Protein 6YLZ (pdb70)

Sequence (212 aa):
LQQIAHLRREYTKGGLRRRDLLPADPLTLFEERWLSQACEAKLADPTAMVVVATVDEEHGQPYQQRIVLLIHYDEKGMMVFYTNLGSRRKAHHQIENNPRVVSLLFPWHTTLERQVMMVIGKAERLLSTLEVMKFFHHSSLPRDSQIGAWVSKQSSSRISARGILEESKFLELKQKFQQQGEVPLPSFWWGGFRVSLEQQIEFWQGGEHRLADRFLYQQRENDAWKIDRLAP

Structure (mmCIF, N/CA/C/O backbone):
data_6YLZ
#
_entry.id   6YLZ
#
_cell.length_a   63.776
_cell.length_b   63.776
_cell.length_c   124.727
_cell.angle_alpha   90.000
_cell.angle_beta 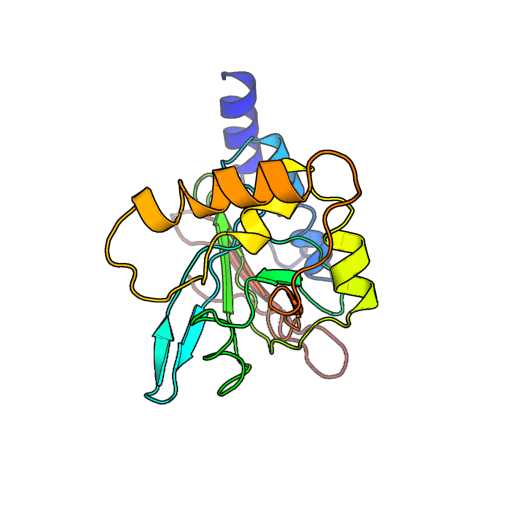  90.000
_cell.angle_gamma   120.000
#
_symmetry.space_group_name_H-M   'P 31 2 1'
#
loop_
_entity.id
_entity.type
_entity.pdbx_description
1 polymer "Pyridoxine/pyridoxamine 5'-phosphate oxidase"
2 non-polymer 'FLAVIN MONONUCLEOTIDE'
3 non-polymer 'SULFATE ION'
4 non-polymer 'PHOSPHATE ION'
5 water water
#
loop_
_atom_site.group_PDB
_atom_site.id
_atom_site.type_symbol
_atom_site.label_atom_id
_atom_site.label_alt_id
_atom_site.label_comp_id
_atom_site.label_asym_id
_atom_site.label_entity_id
_atom_site.label_seq_id
_atom_site.pdbx_PDB_ins_code
_atom_site.Cartn_x
_atom_site.Cartn_y
_atom_site.Cartn_z
_atom_site.occupancy
_atom_site.B_iso_or_equiv
_atom_site.auth_seq_id
_atom_site.auth_comp_id
_atom_site.auth_asym_id
_atom_site.auth_atom_id
_atom_site.pdbx_PDB_model_num
ATOM 1 N N . LEU A 1 7 ? -1.720 5.544 -1.841 1.000 83.567 7 LEU AAA N 1
ATOM 2 C CA . LEU A 1 7 ? -1.226 4.356 -1.057 1.000 92.828 7 LEU AAA CA 1
ATOM 3 C C . LEU A 1 7 ? -1.147 4.681 0.446 1.000 96.647 7 LEU AAA C 1
ATOM 4 O O . LEU A 1 7 ? -0.796 3.765 1.228 1.000 100.851 7 LEU AAA O 1
ATOM 9 N N . GLN A 1 8 ? -1.411 5.934 0.836 1.000 90.277 8 GLN AAA N 1
ATOM 10 C CA . GLN A 1 8 ? -1.602 6.367 2.249 1.000 90.181 8 GLN AAA CA 1
ATOM 11 C C . GLN A 1 8 ? -3.104 6.546 2.511 1.000 80.875 8 GLN AAA C 1
ATOM 12 O O . GLN A 1 8 ? -3.540 6.269 3.649 1.000 79.255 8 GLN AAA O 1
ATOM 18 N N . GLN A 1 9 ? -3.830 7.037 1.497 1.00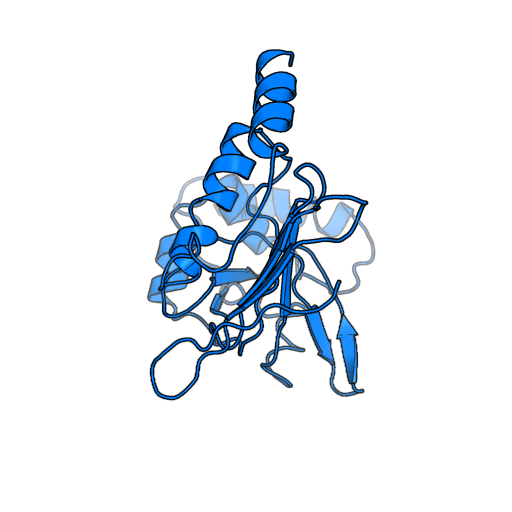0 77.241 9 GLN AAA N 1
ATOM 19 C CA . GLN A 1 9 ? -5.315 7.160 1.411 1.000 81.789 9 GLN AAA CA 1
ATOM 20 C C . GLN A 1 9 ? -5.980 5.774 1.571 1.000 82.179 9 GLN AAA C 1
ATOM 21 O O . GLN A 1 9 ? -6.996 5.676 2.330 1.000 61.642 9 GLN AAA O 1
ATOM 27 N N . ILE A 1 10 ? -5.454 4.757 0.864 1.000 74.500 10 ILE AAA N 1
ATOM 28 C CA . ILE A 1 10 ? -5.913 3.333 0.928 1.000 70.504 10 ILE AAA CA 1
ATOM 29 C C . ILE A 1 10 ? -5.604 2.795 2.331 1.000 64.866 10 ILE AAA C 1
ATOM 30 O O . ILE A 1 10 ? -6.538 2.259 2.960 1.000 62.251 10 ILE AAA O 1
ATOM 35 N N . ALA A 1 11 ? -4.349 2.902 2.788 1.000 58.680 11 ALA AAA N 1
ATOM 36 C CA . ALA A 1 11 ? -3.925 2.465 4.141 1.000 57.628 11 ALA AAA CA 1
ATOM 37 C C . ALA A 1 11 ? -4.893 3.045 5.187 1.000 60.219 11 ALA AAA C 1
ATOM 38 O O . ALA A 1 11 ? -5.413 2.259 6.021 1.000 58.842 11 ALA AAA O 1
ATOM 40 N N . HIS A 1 12 ? -5.177 4.353 5.129 1.000 67.801 12 HIS AAA N 1
ATOM 41 C CA . HIS A 1 12 ? -6.095 5.048 6.081 1.000 76.126 12 HIS AAA CA 1
ATOM 42 C C . HIS A 1 12 ? -7.498 4.417 6.046 1.000 70.359 12 HIS AAA C 1
ATOM 43 O O . HIS A 1 12 ? -8.021 4.089 7.144 1.000 69.653 12 HIS AAA O 1
ATOM 50 N N . LEU A 1 13 ? -8.100 4.304 4.850 1.000 63.413 13 LEU AAA N 1
ATOM 51 C CA . LEU A 1 13 ? -9.450 3.700 4.645 1.000 64.241 13 LEU AAA CA 1
ATOM 52 C C . LEU A 1 13 ? -9.494 2.307 5.287 1.000 57.279 13 LEU AAA C 1
ATOM 53 O O . LEU A 1 13 ? -10.477 2.007 5.964 1.000 52.262 13 LEU AAA O 1
ATOM 58 N N . ARG A 1 14 ? -8.448 1.500 5.112 1.000 55.820 14 ARG AAA N 1
ATOM 59 C CA . ARG A 1 14 ? -8.396 0.118 5.663 1.000 53.049 14 ARG AAA CA 1
ATOM 60 C C . ARG A 1 14 ? -8.395 0.216 7.191 1.000 54.629 14 ARG AAA C 1
ATOM 61 O 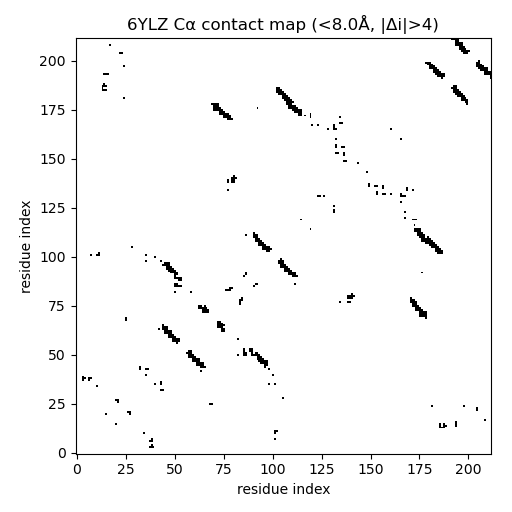O . ARG A 1 14 ? -9.140 -0.555 7.817 1.000 45.416 14 ARG AAA O 1
ATOM 69 N N . ARG A 1 15 ? -7.673 1.181 7.775 1.000 56.350 15 ARG AAA N 1
ATOM 70 C CA . ARG A 1 15 ? -7.633 1.330 9.266 1.000 56.036 15 ARG AAA CA 1
ATOM 71 C C . ARG A 1 15 ? -9.034 1.706 9.784 1.000 55.072 15 ARG AAA C 1
ATOM 72 O O . ARG A 1 15 ? -9.499 1.066 10.765 1.000 54.866 15 ARG AAA O 1
ATOM 80 N N . GLU A 1 16 ? -9.705 2.661 9.136 1.000 60.468 16 GLU AAA N 1
ATOM 81 C CA . GLU A 1 16 ? -11.093 3.090 9.477 1.000 68.522 16 GLU AAA CA 1
ATOM 82 C C . GLU A 1 16 ? -12.088 1.918 9.389 1.000 71.064 16 GLU AAA C 1
ATOM 83 O O . GLU A 1 16 ? -12.917 1.765 10.342 1.000 62.062 16 GLU AAA O 1
ATOM 89 N N . TYR A 1 17 ? -12.060 1.134 8.299 1.000 56.167 17 TYR AAA N 1
ATOM 90 C CA . TYR A 1 17 ? -13.063 0.048 8.086 1.000 59.916 17 TYR AAA CA 1
ATOM 91 C C . TYR A 1 17 ? -12.717 -1.153 8.970 1.000 56.529 17 TYR AAA C 1
ATOM 92 O O . TYR A 1 17 ? -13.523 -2.093 8.993 1.000 63.472 17 TYR AAA O 1
ATOM 101 N N . THR A 1 18 ? -11.555 -1.151 9.638 1.000 54.253 18 THR AAA N 1
ATOM 102 C CA . THR A 1 18 ? -11.138 -2.258 10.544 1.000 55.022 18 THR AAA CA 1
ATOM 103 C C . THR A 1 18 ? -11.403 -1.886 12.012 1.000 66.956 18 THR AAA C 1
ATOM 104 O O . THR A 1 18 ? -11.078 -2.733 12.866 1.000 57.782 18 THR AAA O 1
ATOM 108 N N . LYS A 1 19 ? -11.973 -0.697 12.287 1.000 72.388 19 LYS AAA N 1
ATOM 109 C CA . LYS A 1 19 ? -12.372 -0.222 13.651 1.000 81.203 19 LYS AAA CA 1
ATOM 110 C C . LYS A 1 19 ? -13.694 -0.890 14.061 1.000 76.237 19 LYS AAA C 1
ATOM 111 O O . LYS A 1 19 ? -14.635 -0.163 14.449 1.000 79.191 19 LYS AAA O 1
ATOM 117 N N . GLY A 1 20 ? -13.778 -2.221 13.987 1.000 71.573 20 GLY AAA N 1
ATOM 118 C CA . GLY A 1 20 ? -15.068 -2.935 14.088 1.000 68.088 20 GLY AAA CA 1
ATOM 119 C C . GLY A 1 20 ? -15.400 -3.453 15.483 1.000 68.421 20 GLY AAA C 1
ATOM 120 O O . GLY A 1 20 ? -14.552 -4.172 16.067 1.000 73.320 20 GLY AAA O 1
ATOM 121 N N . GLY A 1 21 ? -16.590 -3.088 15.991 1.000 59.286 21 GLY AAA N 1
ATOM 122 C CA . GLY A 1 21 ? -17.489 -3.943 16.792 1.000 44.670 21 GLY AAA CA 1
ATOM 123 C C . GLY A 1 21 ? -18.675 -4.374 15.946 1.000 38.537 21 GLY AAA C 1
ATOM 124 O O . GLY A 1 21 ? -18.893 -3.811 14.910 1.000 35.879 21 GLY AAA O 1
ATOM 125 N N . LEU A 1 22 ? -19.386 -5.437 16.275 1.000 29.959 22 LEU AAA N 1
ATOM 126 C CA . LEU A 1 22 ? -20.572 -5.845 15.505 1.000 26.059 22 LEU AAA CA 1
ATOM 127 C C . LEU A 1 22 ? -21.607 -6.409 16.489 1.000 25.648 22 LEU AAA C 1
ATOM 128 O O . LEU A 1 22 ? -21.465 -7.575 16.925 1.000 24.982 22 LEU AAA O 1
ATOM 133 N N . ARG A 1 23 ? -22.613 -5.608 16.849 1.000 25.895 23 ARG AAA N 1
ATOM 134 C CA . ARG A 1 23 ? -23.650 -5.989 17.835 1.000 25.414 23 ARG AAA CA 1
ATOM 135 C C . ARG A 1 23 ? -24.919 -6.387 17.117 1.000 24.566 23 ARG AAA C 1
ATOM 136 O O . ARG A 1 23 ? -25.265 -5.770 16.092 1.000 25.092 23 ARG AAA O 1
ATOM 144 N N . ARG A 1 24 ? -25.666 -7.355 17.663 1.000 20.493 24 ARG AAA N 1
ATOM 145 C CA . ARG A 1 24 ? -26.928 -7.818 17.091 1.000 21.731 24 ARG AAA CA 1
ATOM 146 C C . ARG A 1 24 ? -27.852 -6.633 16.786 1.000 24.210 24 ARG AAA C 1
ATOM 147 O O . ARG A 1 24 ? -28.517 -6.628 15.729 1.000 23.624 24 ARG AAA O 1
ATOM 155 N N . ARG A 1 25 ? -27.918 -5.685 17.711 1.000 25.162 25 ARG AAA N 1
ATOM 156 C CA . ARG A 1 25 ? -28.939 -4.624 17.597 1.000 25.061 25 ARG AAA CA 1
ATOM 157 C C . ARG A 1 25 ? -28.668 -3.729 16.375 1.000 26.412 25 ARG AAA C 1
ATOM 158 O O . ARG A 1 25 ? -29.645 -3.027 15.966 1.000 26.586 25 ARG AAA O 1
ATOM 166 N N . ASP A 1 26 ? -27.454 -3.752 15.836 1.000 24.871 26 ASP AAA N 1
ATOM 167 C CA . ASP A 1 26 ? -27.047 -2.923 14.653 1.000 26.795 26 ASP AAA CA 1
ATOM 168 C C . ASP A 1 26 ? -27.147 -3.744 13.361 1.000 28.975 26 ASP AAA C 1
ATOM 169 O O . ASP A 1 26 ? -26.897 -3.184 12.278 1.000 30.122 26 ASP AAA O 1
ATOM 174 N N . LEU A 1 27 ? -27.534 -5.010 13.418 1.000 25.830 27 LEU AAA N 1
ATOM 175 C CA A LEU A 1 27 ? -27.643 -5.856 12.203 0.500 29.963 27 LEU AAA CA 1
ATOM 176 C CA B LEU A 1 27 ? -27.628 -5.823 12.183 0.500 25.004 27 LEU AAA CA 1
ATOM 177 C C . LEU A 1 27 ? -28.879 -5.456 11.395 1.000 29.895 27 LEU AAA C 1
ATOM 178 O O . LEU A 1 27 ? -29.987 -5.304 11.930 1.000 26.445 27 LEU AAA O 1
ATOM 187 N N . PRO A 1 28 ? -28.776 -5.423 10.047 1.000 27.669 28 PRO AAA N 1
ATOM 188 C CA . PRO A 1 28 ? -29.954 -5.243 9.209 1.000 29.000 28 PRO AAA CA 1
ATOM 189 C C . PRO A 1 28 ? -30.801 -6.509 9.157 1.000 28.225 28 PRO AAA C 1
ATOM 190 O O . PRO A 1 28 ? -30.267 -7.618 9.342 1.000 30.183 28 PRO AAA O 1
ATOM 194 N N . ALA A 1 29 ? -32.102 -6.356 8.908 1.000 28.776 29 ALA AAA N 1
ATOM 195 C CA . ALA A 1 29 ? -33.040 -7.481 8.703 1.000 33.937 29 ALA AAA CA 1
ATOM 196 C C . ALA A 1 29 ? -32.614 -8.353 7.499 1.000 30.941 29 ALA AAA C 1
ATOM 197 O O . ALA A 1 29 ? -32.788 -9.581 7.582 1.000 36.701 29 ALA AAA O 1
ATOM 199 N N . ASP A 1 30 ? -32.180 -7.732 6.416 1.000 32.866 30 ASP AAA N 1
ATOM 200 C CA . ASP A 1 30 ? -31.776 -8.455 5.178 1.000 31.327 30 ASP AAA CA 1
ATOM 201 C C . ASP A 1 30 ? -30.263 -8.584 5.235 1.000 25.481 30 ASP AAA C 1
ATOM 202 O O . ASP A 1 30 ? -29.552 -7.565 5.249 1.000 26.772 30 ASP AAA O 1
ATOM 207 N N . PRO A 1 31 ? -29.700 -9.814 5.284 1.000 22.642 31 PRO AAA N 1
ATOM 208 C CA . PRO A 1 31 ? -28.241 -9.969 5.290 1.000 22.373 31 PRO AAA CA 1
ATOM 209 C C . PRO A 1 31 ? -27.578 -9.295 4.084 1.000 23.219 31 PRO AAA C 1
ATOM 210 O O . PRO A 1 31 ? -26.437 -8.860 4.184 1.000 23.795 31 PRO AAA O 1
ATOM 214 N N . LEU A 1 32 ? -28.272 -9.193 2.951 1.000 25.257 32 LEU AAA N 1
ATOM 215 C CA . LEU A 1 32 ? -27.618 -8.580 1.785 1.000 23.954 32 LEU AAA CA 1
ATOM 216 C C . LEU A 1 32 ? -27.394 -7.090 2.004 1.000 24.848 32 LEU AAA C 1
ATOM 217 O O . LEU A 1 32 ? -26.480 -6.556 1.402 1.000 27.411 32 LEU AAA O 1
ATOM 222 N N . THR A 1 33 ? -28.095 -6.448 2.945 1.000 25.363 33 THR AAA N 1
ATOM 223 C CA . THR A 1 33 ? -27.754 -5.057 3.295 1.000 26.594 33 THR AAA CA 1
ATOM 224 C C . THR A 1 33 ? -26.358 -4.976 3.915 1.000 25.576 33 THR AAA C 1
ATOM 225 O O . THR A 1 33 ? -25.562 -4.067 3.599 1.000 26.639 33 THR AAA O 1
ATOM 229 N N . LEU A 1 34 ? -26.016 -5.912 4.814 1.000 25.332 34 LEU AAA N 1
ATOM 230 C CA . LEU A 1 34 ? -24.670 -5.921 5.430 1.000 24.323 34 LEU AAA CA 1
ATOM 231 C C . LEU A 1 34 ? -23.643 -6.336 4.385 1.000 23.295 34 LEU AAA C 1
ATOM 232 O O . LEU A 1 34 ? -22.566 -5.742 4.371 1.000 23.538 34 LEU AAA O 1
ATOM 237 N N . PHE A 1 35 ? -23.952 -7.336 3.562 1.000 26.021 35 PHE AAA N 1
ATOM 238 C CA . PHE A 1 35 ? -23.003 -7.765 2.497 1.000 24.591 35 PHE AAA CA 1
ATOM 239 C C . PHE A 1 35 ? -22.684 -6.588 1.560 1.000 24.840 35 PHE AAA C 1
ATOM 240 O O . PHE A 1 35 ? -21.500 -6.328 1.316 1.000 25.326 35 PHE AAA O 1
ATOM 248 N N . GLU A 1 36 ? -23.703 -5.845 1.164 1.000 26.499 36 GLU AAA N 1
ATOM 249 C CA A GLU A 1 36 ? -23.552 -4.663 0.271 0.500 26.974 36 GLU AAA CA 1
ATOM 250 C CA B GLU A 1 36 ? -23.518 -4.680 0.256 0.500 26.826 36 GLU AAA CA 1
ATOM 251 C C . GLU A 1 36 ? -22.592 -3.673 0.930 1.000 26.764 36 GLU AAA C 1
ATOM 252 O O . GLU A 1 36 ? -21.693 -3.170 0.257 1.000 28.360 36 GLU AAA O 1
ATOM 263 N N . ARG A 1 37 ? -22.787 -3.426 2.223 1.000 29.272 37 ARG AAA N 1
ATOM 264 C CA . ARG A 1 37 ? -21.946 -2.459 2.962 1.000 29.683 37 ARG AAA CA 1
ATOM 265 C C . ARG A 1 37 ? -20.505 -2.962 2.968 1.000 30.546 37 ARG AAA C 1
ATOM 266 O O . ARG A 1 37 ? -19.611 -2.182 2.685 1.000 28.039 37 ARG AAA O 1
ATOM 274 N N . TRP A 1 38 ? -20.255 -4.232 3.323 1.000 25.674 38 TRP AAA N 1
ATOM 275 C CA . TRP A 1 38 ? -18.864 -4.746 3.381 1.000 25.346 38 TRP AAA CA 1
ATOM 276 C C . TRP A 1 38 ? -18.231 -4.813 1.970 1.000 21.948 38 TRP AAA C 1
ATOM 277 O O . TRP A 1 38 ? -17.014 -4.571 1.873 1.000 28.103 38 TRP AAA O 1
ATOM 288 N N . LEU A 1 39 ? -19.009 -5.117 0.949 1.000 24.738 39 LEU AAA N 1
ATOM 289 C CA . LEU A 1 39 ? -18.488 -5.201 -0.446 1.000 25.328 39 LEU AAA CA 1
ATOM 290 C C . LEU A 1 39 ? -18.050 -3.782 -0.860 1.000 28.861 39 LEU AAA C 1
ATOM 291 O O . LEU A 1 39 ? -16.953 -3.590 -1.390 1.000 29.094 39 LEU AAA O 1
ATOM 296 N N . SER A 1 40 ? -18.847 -2.791 -0.486 1.000 28.940 40 SER AAA N 1
ATOM 297 C CA . SER A 1 40 ? -18.561 -1.382 -0.870 1.000 30.430 40 SER AAA CA 1
ATOM 298 C C . SER A 1 40 ? -17.259 -0.974 -0.184 1.000 31.264 40 SER AAA C 1
ATOM 299 O O . SER A 1 40 ? -16.361 -0.394 -0.824 1.000 32.585 40 SER AAA O 1
ATOM 302 N N . GLN A 1 41 ? -17.047 -1.441 1.046 1.000 31.198 41 GLN AAA N 1
ATOM 303 C CA . GLN A 1 41 ? -15.827 -1.117 1.805 1.000 28.982 41 GLN AAA CA 1
ATOM 304 C C . GLN A 1 41 ? -14.638 -1.840 1.209 1.000 32.200 41 GLN AAA C 1
ATOM 305 O O . GLN A 1 41 ? -13.551 -1.224 1.195 1.000 32.159 41 GLN AAA O 1
ATOM 311 N N . ALA A 1 42 ? -14.806 -3.097 0.786 1.000 28.007 42 ALA AAA N 1
ATOM 312 C CA . ALA A 1 42 ? -13.708 -3.836 0.146 1.000 27.507 42 ALA AAA CA 1
ATOM 313 C C . ALA A 1 42 ? -13.287 -3.081 -1.153 1.000 31.452 42 ALA AAA C 1
ATOM 314 O O . ALA A 1 42 ? -12.097 -2.984 -1.435 1.000 32.815 42 ALA AAA O 1
ATOM 316 N N . CYS A 1 43 ? -14.244 -2.510 -1.858 1.000 30.234 43 CYS AAA N 1
ATOM 317 C CA . CYS A 1 43 ? -14.001 -1.796 -3.151 1.000 35.312 43 CYS AAA CA 1
ATOM 318 C C . CYS A 1 43 ? -13.265 -0.489 -2.864 1.000 40.462 43 CYS AAA C 1
ATOM 319 O O . CYS A 1 43 ? -12.210 -0.247 -3.500 1.000 40.550 43 CYS AAA O 1
ATOM 322 N N . GLU A 1 44 ? -13.709 0.244 -1.851 1.000 41.210 44 GLU AAA N 1
ATOM 323 C CA . GLU A 1 44 ? -13.127 1.565 -1.491 1.000 42.125 44 GLU AAA CA 1
ATOM 324 C C . GLU A 1 44 ? -11.717 1.358 -0.952 1.000 42.976 44 GLU AAA C 1
ATOM 325 O O . GLU A 1 44 ? -10.867 2.205 -1.197 1.000 42.637 44 GLU AAA O 1
ATOM 331 N N . ALA A 1 45 ? -11.466 0.254 -0.248 1.000 35.857 45 ALA AAA N 1
ATOM 332 C CA . ALA A 1 45 ? -10.145 -0.041 0.333 1.000 35.860 45 ALA AAA CA 1
ATOM 333 C C . ALA A 1 45 ? -9.229 -0.640 -0.739 1.000 32.190 45 ALA AAA C 1
ATOM 334 O O . ALA A 1 45 ? -8.120 -0.928 -0.406 1.000 36.663 45 ALA AAA O 1
ATOM 336 N N . LYS A 1 46 ? -9.721 -0.853 -1.951 1.000 33.005 46 LYS AAA N 1
ATOM 337 C CA . LYS A 1 46 ? -8.947 -1.331 -3.123 1.000 39.063 46 LYS AAA CA 1
ATOM 338 C C . LYS A 1 46 ? -8.334 -2.685 -2.772 1.000 39.526 46 LYS AAA C 1
ATOM 339 O O . LYS A 1 46 ? -7.158 -2.871 -3.034 1.000 37.047 46 LYS AAA O 1
ATOM 345 N N . LEU A 1 47 ? -9.089 -3.589 -2.140 1.000 35.991 47 LEU AAA N 1
ATOM 346 C CA . LEU A 1 47 ? -8.581 -4.979 -2.014 1.000 34.605 47 LEU AAA CA 1
ATOM 347 C C . LEU A 1 47 ? -8.369 -5.525 -3.416 1.000 34.757 47 LEU AAA C 1
ATOM 348 O O . LEU A 1 47 ? -9.088 -5.113 -4.331 1.000 35.285 47 LEU AAA O 1
ATOM 353 N N . ALA A 1 48 ? -7.486 -6.488 -3.599 1.000 33.403 48 ALA AAA N 1
ATOM 354 C CA . ALA A 1 48 ? -7.394 -7.153 -4.905 1.000 35.114 48 ALA AAA CA 1
ATOM 355 C C . ALA A 1 48 ? -8.732 -7.880 -5.128 1.000 33.997 48 ALA AAA C 1
ATOM 356 O O . ALA A 1 48 ? -9.178 -8.591 -4.226 1.000 42.145 48 ALA AAA O 1
ATOM 358 N N . ASP A 1 49 ? -9.347 -7.719 -6.285 1.000 38.448 49 ASP AAA N 1
ATOM 359 C CA . ASP A 1 49 ? -10.551 -8.503 -6.668 1.000 35.314 49 ASP AAA CA 1
ATOM 360 C C . ASP A 1 49 ? -11.548 -8.544 -5.500 1.000 34.770 49 ASP AAA C 1
ATOM 361 O O . ASP A 1 49 ? -11.832 -9.585 -4.931 1.000 28.497 49 ASP AAA O 1
ATOM 366 N N . PRO A 1 50 ? -12.188 -7.427 -5.138 1.000 32.820 50 PRO AAA N 1
ATOM 367 C CA . PRO A 1 50 ? -13.178 -7.410 -4.058 1.000 32.948 50 PRO AAA CA 1
ATOM 368 C C . PRO A 1 50 ? -14.363 -8.365 -4.265 1.000 29.006 50 PRO AAA C 1
ATOM 369 O O . PRO A 1 50 ? -14.995 -8.817 -3.319 1.000 27.572 50 PRO AAA O 1
ATOM 373 N N . THR A 1 51 ? -14.648 -8.689 -5.520 1.000 25.745 51 THR AAA N 1
ATOM 374 C CA . THR A 1 51 ? -15.769 -9.583 -5.862 1.000 24.033 51 THR AAA CA 1
ATOM 375 C C . THR A 1 51 ? -15.288 -11.037 -5.927 1.000 23.299 51 THR AAA C 1
ATOM 376 O O . THR A 1 51 ? -16.117 -11.906 -6.209 1.000 23.097 51 THR AAA O 1
ATOM 380 N N . ALA A 1 52 ? -14.004 -11.298 -5.735 1.000 22.248 52 ALA AAA N 1
ATOM 381 C CA . ALA A 1 52 ? -13.510 -12.692 -5.744 1.000 23.091 52 ALA AAA CA 1
ATOM 382 C C . ALA A 1 52 ? -14.118 -13.476 -4.579 1.000 24.318 52 ALA AAA C 1
ATOM 383 O O . ALA A 1 52 ? -14.164 -12.990 -3.414 1.000 24.417 52 ALA AAA O 1
ATOM 385 N N . MET A 1 53 ? -14.558 -14.677 -4.875 1.000 22.511 53 MET AAA N 1
ATOM 386 C CA . MET A 1 53 ? -15.096 -15.589 -3.845 1.000 21.563 53 MET AAA CA 1
ATOM 387 C C . MET A 1 53 ? -14.582 -16.991 -4.120 1.000 21.184 53 MET AAA C 1
ATOM 388 O O . MET A 1 53 ? -14.412 -17.371 -5.287 1.000 20.856 53 MET AAA O 1
ATOM 393 N N . VAL A 1 54 ? -14.317 -17.735 -3.071 1.000 20.911 54 VAL AAA N 1
ATOM 394 C CA . VAL A 1 54 ? -13.893 -19.148 -3.185 1.000 18.120 54 VAL AAA CA 1
ATOM 395 C C . VAL A 1 54 ? -15.145 -20.008 -3.240 1.000 20.554 54 VAL AAA C 1
ATOM 396 O O . VAL A 1 54 ? -15.929 -19.970 -2.278 1.000 20.163 54 VAL AAA O 1
ATOM 400 N N . VAL A 1 55 ? -15.299 -20.749 -4.321 1.000 19.699 55 VAL AAA N 1
ATOM 401 C CA A VAL A 1 55 ? -16.488 -21.646 -4.436 0.500 20.420 55 VAL AAA CA 1
ATOM 402 C CA B VAL A 1 55 ? -16.451 -21.674 -4.523 0.500 19.878 55 VAL AAA CA 1
ATOM 403 C C . VAL A 1 55 ? -16.030 -23.080 -4.147 1.000 21.001 55 VAL AAA C 1
ATOM 404 O O . VAL A 1 55 ? -15.067 -23.576 -4.775 1.000 21.586 55 VAL AAA O 1
ATOM 411 N N . ALA A 1 56 ? -16.732 -23.702 -3.223 1.000 20.222 56 ALA AAA N 1
ATOM 412 C CA . ALA A 1 56 ? -16.513 -25.104 -2.877 1.000 18.688 56 ALA AAA CA 1
ATOM 413 C C . ALA A 1 56 ? -17.658 -25.926 -3.450 1.000 20.303 56 ALA AAA C 1
ATOM 414 O O . ALA A 1 56 ? -18.824 -25.587 -3.240 1.000 20.041 56 ALA AAA O 1
ATOM 416 N N . THR A 1 57 ? -17.267 -27.019 -4.073 1.000 20.309 57 THR AAA N 1
ATOM 417 C CA . THR A 1 57 ? -18.186 -28.043 -4.634 1.000 19.591 57 THR AAA CA 1
ATOM 418 C C . THR A 1 57 ? -17.701 -29.370 -4.099 1.000 20.602 57 THR AAA C 1
ATOM 419 O O . THR A 1 57 ? -16.566 -29.430 -3.601 1.000 22.589 57 THR AAA O 1
ATOM 423 N N . VAL A 1 58 ? -18.488 -30.411 -4.340 1.000 21.142 58 VAL AAA N 1
ATOM 424 C CA . VAL A 1 58 ? -18.167 -31.758 -3.834 1.000 21.664 58 VAL AAA CA 1
ATOM 425 C C . VAL A 1 58 ? -18.309 -32.743 -4.983 1.000 24.240 58 VAL AAA C 1
ATOM 426 O O . VAL A 1 58 ? -19.341 -32.727 -5.662 1.000 25.506 58 VAL AAA O 1
ATOM 430 N N . ASP A 1 59 ? -17.314 -33.605 -5.157 1.000 23.696 59 ASP AAA N 1
ATOM 431 C CA . ASP A 1 59 ? -17.421 -34.643 -6.210 1.000 25.053 59 ASP AAA CA 1
ATOM 432 C C . ASP A 1 59 ? -18.217 -35.857 -5.718 1.000 25.808 59 ASP AAA C 1
ATOM 433 O O . ASP A 1 59 ? -18.781 -35.875 -4.574 1.000 25.712 59 ASP AAA O 1
ATOM 438 N N . GLU A 1 60 ? -18.303 -36.865 -6.585 1.000 29.106 60 GLU AAA N 1
ATOM 439 C CA A GLU A 1 60 ? -19.186 -38.038 -6.316 0.500 30.044 60 GLU AAA CA 1
ATOM 440 C CA B GLU A 1 60 ? -19.150 -38.066 -6.357 0.500 30.820 60 GLU AAA CA 1
ATOM 441 C C . GLU A 1 60 ? -18.561 -38.901 -5.220 1.000 31.327 60 GLU AAA C 1
ATOM 442 O O . GLU A 1 60 ? -19.248 -39.751 -4.725 1.000 32.626 60 GLU AAA O 1
ATOM 453 N N . HIS A 1 61 ? -17.299 -38.693 -4.866 1.000 28.762 61 HIS AAA N 1
ATOM 454 C CA . HIS A 1 61 ? -16.663 -39.466 -3.774 1.000 30.799 61 HIS AAA CA 1
ATOM 455 C C . HIS A 1 61 ? -16.799 -38.743 -2.416 1.000 31.798 61 HIS AAA C 1
ATOM 456 O O . HIS A 1 61 ? -16.269 -39.265 -1.434 1.000 33.220 61 HIS AAA O 1
ATOM 463 N N . GLY A 1 62 ? -17.457 -37.581 -2.350 1.000 26.400 62 GLY AAA N 1
ATOM 464 C CA . GLY A 1 62 ? -17.533 -36.761 -1.124 1.000 25.095 62 GLY AAA CA 1
ATOM 465 C C . GLY A 1 62 ? -16.258 -35.929 -0.935 1.000 22.874 62 GLY AAA C 1
ATOM 466 O O . GLY A 1 62 ? -16.028 -35.444 0.174 1.000 23.627 62 GLY AAA O 1
ATOM 467 N N . GLN A 1 63 ? -15.473 -35.752 -1.986 1.000 21.721 63 GLN AAA N 1
ATOM 468 C CA . GLN A 1 63 ? -14.269 -34.891 -1.875 1.000 22.208 63 GLN AAA CA 1
ATOM 469 C C . GLN A 1 63 ? -14.635 -33.447 -2.227 1.000 21.592 63 GLN AAA C 1
ATOM 470 O O . GLN A 1 63 ? -15.035 -33.152 -3.366 1.000 22.533 63 GLN AAA O 1
ATOM 476 N N . PRO A 1 64 ? -14.390 -32.474 -1.329 1.000 20.860 64 PRO AAA N 1
ATOM 477 C CA . PRO A 1 64 ? -14.551 -31.068 -1.691 1.000 22.131 64 PRO AAA CA 1
ATOM 478 C C . PRO A 1 64 ? -13.394 -30.563 -2.542 1.000 20.953 64 PRO AAA C 1
ATOM 479 O O . PRO A 1 64 ? -12.280 -31.022 -2.418 1.000 21.216 64 PRO AAA O 1
ATOM 483 N N . TYR A 1 65 ? -13.723 -29.649 -3.464 1.000 20.144 65 TYR AAA N 1
ATOM 484 C CA . TYR A 1 65 ? -12.797 -28.934 -4.342 1.000 20.255 65 TYR AAA CA 1
ATOM 485 C C . TYR A 1 65 ? -13.134 -27.462 -4.212 1.000 21.411 65 TYR AAA C 1
ATOM 486 O O . TYR A 1 65 ? -14.295 -27.105 -4.032 1.000 21.294 65 TYR AAA O 1
ATOM 495 N N . GLN A 1 66 ? -12.125 -26.626 -4.411 1.000 19.123 66 GLN AAA N 1
ATOM 496 C CA A GLN A 1 66 ? -12.251 -25.166 -4.294 0.500 19.123 66 GLN AAA CA 1
ATOM 497 C CA B GLN A 1 66 ? -12.262 -25.168 -4.295 0.500 18.781 66 GLN AAA CA 1
ATOM 498 C C . GLN A 1 66 ? -11.521 -24.457 -5.434 1.000 21.256 66 GLN AAA C 1
ATOM 499 O O . GLN A 1 66 ? -10.507 -24.999 -5.941 1.000 20.419 66 GLN AAA O 1
ATOM 510 N N . ARG A 1 67 ? -12.019 -23.281 -5.769 1.000 19.186 67 ARG AAA N 1
ATOM 511 C CA . ARG A 1 67 ? -11.375 -22.364 -6.706 1.000 18.934 67 ARG AAA CA 1
ATOM 512 C C . ARG A 1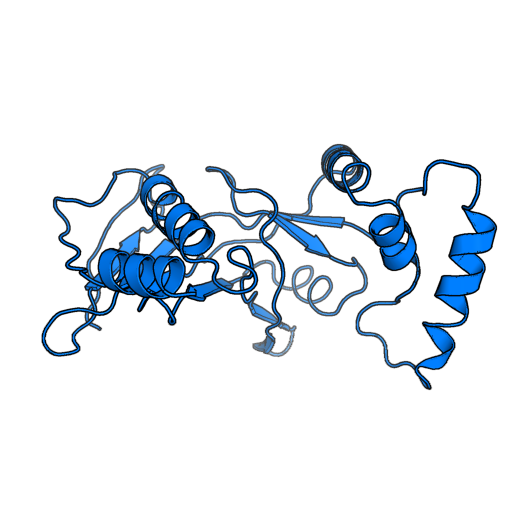 67 ? -11.996 -20.992 -6.536 1.000 19.386 67 ARG AAA C 1
ATOM 513 O O . ARG A 1 67 ? -13.174 -20.914 -6.154 1.000 20.757 67 ARG AAA O 1
ATOM 521 N N . ILE A 1 68 ? -11.263 -19.957 -6.937 1.000 18.991 68 ILE AAA N 1
ATOM 522 C CA . ILE A 1 68 ? -11.839 -18.600 -6.935 1.000 20.020 68 ILE AAA CA 1
ATOM 523 C C . ILE A 1 68 ? -12.625 -18.357 -8.205 1.000 21.224 68 ILE AAA C 1
ATOM 524 O O . ILE A 1 68 ? -12.160 -18.752 -9.316 1.000 21.142 68 ILE AAA O 1
ATOM 529 N N . VAL A 1 69 ? -13.784 -17.725 -8.032 1.000 20.321 69 VAL AAA N 1
ATOM 530 C CA . VAL A 1 69 ? -14.524 -17.124 -9.170 1.000 21.253 69 VAL AAA CA 1
ATOM 531 C C . VAL A 1 69 ? -14.887 -15.676 -8.818 1.000 22.070 69 VAL AAA C 1
ATOM 532 O O . VAL A 1 69 ? -14.783 -15.296 -7.637 1.000 21.363 69 VAL AAA O 1
ATOM 536 N N . LEU A 1 70 ? -15.356 -14.904 -9.813 1.000 21.311 70 LEU AAA N 1
ATOM 537 C CA . LEU A 1 70 ? -15.870 -13.544 -9.521 1.000 22.458 70 LEU AAA CA 1
ATOM 538 C C . LEU A 1 70 ? -17.377 -13.571 -9.350 1.000 23.912 70 LEU AAA C 1
ATOM 539 O O . LEU A 1 70 ? -18.095 -14.140 -10.199 1.000 22.606 70 LEU AAA O 1
ATOM 544 N N . LEU A 1 71 ? -17.840 -12.841 -8.320 1.000 22.432 71 LEU AAA N 1
ATOM 545 C CA . LEU A 1 71 ? -19.270 -12.560 -8.164 1.000 22.130 71 LEU AAA CA 1
ATOM 546 C C . LEU A 1 71 ? -19.654 -11.546 -9.229 1.000 23.945 71 LEU AAA C 1
ATOM 547 O O . LEU A 1 71 ? -19.092 -10.410 -9.204 1.000 23.945 71 LEU AAA O 1
ATOM 552 N N . ILE A 1 72 ? -20.682 -11.853 -10.003 1.000 25.293 72 ILE AAA N 1
ATOM 553 C CA . ILE A 1 72 ? -21.077 -10.932 -11.112 1.000 25.472 72 ILE AAA CA 1
ATOM 554 C C . ILE A 1 72 ? -22.349 -10.181 -10.736 1.000 28.872 72 ILE AAA C 1
ATOM 555 O O . ILE A 1 72 ? -22.473 -8.996 -11.102 1.000 32.665 72 ILE AAA O 1
ATOM 560 N N . HIS A 1 73 ? -23.232 -10.820 -10.020 1.000 26.236 73 HIS AAA N 1
ATOM 561 C CA . HIS A 1 73 ? -24.546 -10.243 -9.623 1.000 29.424 73 HIS AAA CA 1
ATOM 562 C C . HIS A 1 73 ? -25.000 -10.889 -8.322 1.000 27.796 73 HIS AAA C 1
ATOM 563 O O . HIS A 1 73 ? -24.749 -12.081 -8.133 1.000 26.670 73 HIS AAA O 1
ATOM 570 N N . TYR A 1 74 ? -25.704 -10.157 -7.472 1.000 27.992 74 TYR AAA N 1
ATOM 571 C CA . TYR A 1 74 ? -26.401 -10.772 -6.323 1.000 28.396 74 TYR AAA CA 1
ATOM 572 C C . TYR A 1 74 ? -27.724 -10.038 -6.097 1.000 27.960 74 TYR AAA C 1
ATOM 573 O O . TYR A 1 74 ? -27.790 -8.824 -6.362 1.000 29.569 74 TYR AAA O 1
ATOM 582 N N . ASP A 1 75 ? -28.686 -10.793 -5.626 1.000 28.774 75 ASP AAA N 1
ATOM 583 C CA . ASP A 1 75 ? -29.975 -10.292 -5.079 1.000 28.539 75 ASP AAA CA 1
ATOM 584 C C . ASP A 1 75 ? -30.575 -11.396 -4.232 1.000 27.496 75 ASP AAA C 1
ATOM 585 O O . ASP A 1 75 ? -29.901 -12.444 -3.969 1.000 26.785 75 ASP AAA O 1
ATOM 590 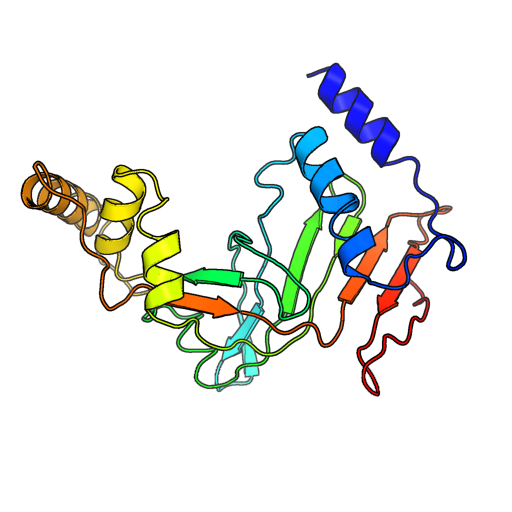N N . GLU A 1 76 ? -31.834 -11.225 -3.824 1.000 28.823 76 GLU AAA N 1
ATOM 591 C CA . GLU A 1 76 ? -32.479 -12.157 -2.885 1.000 28.554 76 GLU AAA CA 1
ATOM 592 C C . GLU A 1 76 ? -32.501 -13.570 -3.458 1.000 25.881 76 GLU AAA C 1
ATOM 593 O O . GLU A 1 76 ? -32.638 -14.504 -2.678 1.000 28.292 76 GLU AAA O 1
ATOM 599 N N . LYS A 1 77 ? -32.408 -13.717 -4.805 1.000 26.489 77 LYS AAA N 1
ATOM 600 C CA . LYS A 1 77 ? -32.522 -15.057 -5.383 1.000 27.018 77 LYS AAA CA 1
ATOM 601 C C . LYS A 1 77 ? -31.148 -15.727 -5.355 1.000 24.389 77 LYS AAA C 1
ATOM 602 O O . LYS A 1 77 ? -31.096 -16.937 -5.535 1.000 27.587 77 LYS AAA O 1
ATOM 608 N N . GLY A 1 78 ? -30.091 -14.967 -5.130 1.000 24.584 78 GLY AAA N 1
ATOM 609 C CA . GLY A 1 78 ? -28.780 -15.601 -4.967 1.000 27.632 78 GLY AAA CA 1
ATOM 610 C C . GLY A 1 78 ? -27.629 -14.878 -5.610 1.000 24.098 78 GLY AAA C 1
ATOM 611 O O . GLY A 1 78 ? -27.705 -13.756 -6.094 1.000 23.410 78 GLY AAA O 1
ATOM 612 N N . MET A 1 79 ? -26.507 -15.570 -5.564 1.000 23.823 79 MET AAA N 1
ATOM 613 C CA A MET A 1 79 ? -25.225 -14.999 -6.002 0.500 21.233 79 MET AAA CA 1
ATOM 614 C CA B MET A 1 79 ? -25.177 -15.061 -5.956 0.500 25.215 79 MET AAA CA 1
ATOM 615 C C . MET A 1 79 ? -24.779 -15.729 -7.281 1.000 21.551 79 MET AAA C 1
ATOM 616 O O . MET A 1 79 ? -24.850 -16.961 -7.342 1.000 24.422 79 MET AAA O 1
ATOM 625 N N . VAL A 1 80 ? -24.433 -14.933 -8.274 1.000 22.095 80 VAL AAA N 1
ATOM 626 C CA . VAL A 1 80 ? -24.208 -15.420 -9.674 1.000 23.276 80 VAL AAA CA 1
ATOM 627 C C . VAL A 1 80 ? -22.726 -15.376 -10.010 1.000 23.888 80 VAL AAA C 1
ATOM 628 O O . VAL A 1 80 ? -22.087 -14.353 -9.792 1.000 23.239 80 VAL AAA O 1
ATOM 632 N N . PHE A 1 81 ? -22.229 -16.443 -10.605 1.000 22.051 81 PHE AAA N 1
ATOM 633 C CA . PHE A 1 81 ? -20.918 -16.475 -11.289 1.000 22.066 81 PHE AAA CA 1
ATOM 634 C C . PHE A 1 81 ? -21.059 -17.202 -12.633 1.000 22.874 81 PHE AAA C 1
ATOM 635 O O . PHE A 1 81 ? -22.009 -17.985 -12.852 1.000 23.367 81 PHE AAA O 1
ATOM 643 N N . TYR A 1 82 ? -20.076 -16.996 -13.486 1.000 21.738 82 TYR AAA N 1
ATOM 644 C CA . TYR A 1 82 ? -20.013 -17.571 -14.841 1.000 22.312 82 TYR AAA CA 1
ATOM 645 C C . TYR A 1 82 ? -18.808 -18.492 -14.904 1.000 24.213 82 TYR AAA C 1
ATOM 646 O O . TYR A 1 82 ? -17.760 -18.198 -14.239 1.000 23.876 82 TYR AAA O 1
ATOM 655 N N . THR A 1 83 ? -18.945 -19.551 -15.676 1.000 24.004 83 THR AAA N 1
ATOM 656 C CA . THR A 1 83 ? -17.855 -20.532 -15.849 1.000 22.816 83 THR AAA CA 1
ATOM 657 C C . THR A 1 83 ? -18.050 -21.333 -17.148 1.000 24.620 83 THR AAA C 1
ATOM 658 O O . THR A 1 83 ? -19.055 -21.165 -17.875 1.000 23.507 83 THR AAA O 1
ATOM 662 N N . ASN A 1 84 ? -17.066 -22.158 -17.471 1.000 23.079 84 ASN AAA N 1
ATOM 663 C CA . ASN A 1 84 ? -17.100 -23.074 -18.619 1.000 22.49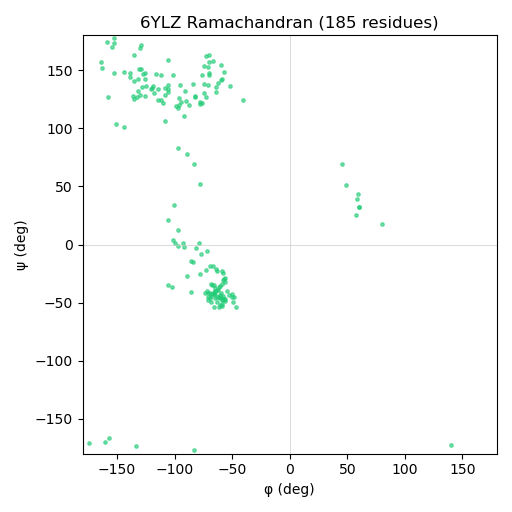6 84 ASN AAA CA 1
ATOM 664 C C . ASN A 1 84 ? -17.882 -24.310 -18.180 1.000 22.803 84 ASN AAA C 1
ATOM 665 O O . ASN A 1 84 ? -17.638 -24.836 -17.100 1.000 21.640 84 ASN AAA O 1
ATOM 670 N N . LEU A 1 85 ? -18.901 -24.723 -18.944 1.000 21.373 85 LEU AAA N 1
ATOM 671 C CA . LEU A 1 85 ? -19.777 -25.845 -18.583 1.000 21.274 85 LEU AAA CA 1
ATOM 672 C C . LEU A 1 85 ? -19.151 -27.244 -18.690 1.000 21.450 85 LEU AAA C 1
ATOM 673 O O . LEU A 1 85 ? -19.755 -28.186 -18.223 1.000 23.644 85 LEU AAA O 1
ATOM 678 N N . GLY A 1 86 ? -17.930 -27.336 -19.197 1.000 22.786 86 GLY AAA N 1
ATOM 679 C CA . GLY A 1 86 ? -17.200 -28.617 -19.194 1.000 24.753 86 GLY AAA CA 1
ATOM 680 C C . GLY A 1 86 ? -16.177 -28.651 -18.067 1.000 25.087 86 GLY AAA C 1
ATOM 681 O O . GLY A 1 86 ? -15.507 -29.653 -17.943 1.000 26.012 86 GLY AAA O 1
ATOM 682 N N . SER A 1 87 ? -16.134 -27.624 -17.226 1.000 22.682 87 SER AAA N 1
ATOM 683 C CA . SER A 1 87 ? -15.149 -27.539 -16.119 1.000 23.321 87 SER AAA CA 1
ATOM 684 C C . SER A 1 87 ? -15.470 -28.569 -15.030 1.000 26.086 87 SER AAA C 1
ATOM 685 O O . SER A 1 87 ? -16.596 -29.110 -14.941 1.000 21.576 87 SER AAA O 1
ATOM 688 N N . ARG A 1 88 ? -14.494 -28.815 -14.188 1.000 24.391 88 ARG AAA N 1
ATOM 689 C CA A ARG A 1 88 ? -14.684 -29.697 -13.009 0.500 24.045 88 ARG AAA CA 1
ATOM 690 C CA B ARG A 1 88 ? -14.668 -29.693 -13.010 0.500 25.719 88 ARG AAA CA 1
ATOM 691 C C . ARG A 1 88 ? -15.793 -29.124 -12.126 1.000 23.998 88 ARG AAA C 1
ATOM 692 O O . ARG A 1 88 ? -16.628 -29.907 -11.638 1.000 23.081 88 ARG AAA O 1
ATOM 707 N N . LYS A 1 89 ? -15.831 -27.815 -11.878 1.000 22.546 89 LYS AAA N 1
ATOM 708 C CA . LYS A 1 89 ? -16.862 -27.309 -10.950 1.000 23.846 89 LYS AAA CA 1
ATOM 709 C C . LYS A 1 89 ? -18.281 -27.591 -11.524 1.000 22.310 89 LYS AAA C 1
ATOM 710 O O . LYS A 1 89 ? -19.189 -27.859 -10.777 1.000 22.663 89 LYS AAA O 1
ATOM 716 N N . ALA A 1 90 ? -18.466 -27.431 -12.843 1.000 21.675 90 ALA AAA N 1
ATOM 717 C CA . ALA A 1 90 ? -19.793 -27.639 -13.479 1.000 22.271 90 ALA AAA CA 1
ATOM 718 C C . ALA A 1 90 ? -20.180 -29.116 -13.366 1.000 22.517 90 ALA AAA C 1
ATOM 719 O O . ALA A 1 90 ? -21.301 -29.447 -13.006 1.000 23.143 90 ALA AAA O 1
ATOM 721 N N . HIS A 1 91 ? -19.239 -30.016 -13.606 1.000 22.478 91 HIS AAA N 1
ATOM 722 C CA A HIS A 1 91 ? -19.500 -31.466 -13.445 0.500 23.662 91 HIS AAA CA 1
ATOM 723 C CA B HIS A 1 91 ? -19.482 -31.467 -13.455 0.500 23.374 91 HIS AAA CA 1
ATOM 724 C C . HIS A 1 91 ? -19.901 -31.771 -12.003 1.000 24.497 91 HIS AAA C 1
ATOM 725 O O . HIS A 1 91 ? -20.847 -32.544 -11.789 1.000 23.494 91 HIS AAA O 1
ATOM 738 N N . GLN A 1 92 ? -19.206 -31.180 -11.043 1.000 22.857 92 GLN AAA N 1
ATOM 739 C CA . GLN A 1 92 ? -19.474 -31.464 -9.619 1.000 23.021 92 GLN AAA CA 1
ATOM 740 C C . GLN A 1 92 ? -20.858 -30.929 -9.240 1.000 22.464 92 GLN AAA C 1
ATOM 741 O O . GLN A 1 92 ? -21.644 -31.688 -8.640 1.000 23.596 92 GLN AAA O 1
ATOM 747 N N . ILE A 1 93 ? -21.177 -29.729 -9.700 1.000 20.731 93 ILE AAA N 1
ATOM 748 C CA . ILE A 1 93 ? -22.509 -29.135 -9.439 1.000 20.711 93 ILE AAA CA 1
ATOM 749 C C . ILE A 1 93 ? -23.611 -30.025 -10.032 1.000 23.022 93 ILE AAA C 1
ATOM 750 O O . ILE A 1 93 ? -24.663 -30.160 -9.391 1.000 22.148 93 ILE AAA O 1
ATOM 755 N N . GLU A 1 94 ? -23.419 -30.530 -11.247 1.000 21.819 94 GLU AAA N 1
ATOM 756 C CA . GLU A 1 94 ? -24.445 -31.404 -11.870 1.000 24.062 94 GLU AAA CA 1
ATOM 757 C C . GLU A 1 94 ? -24.730 -32.638 -11.022 1.000 27.963 94 GLU AAA C 1
ATOM 758 O O . GLU A 1 94 ? -25.901 -33.117 -11.027 1.000 31.517 94 GLU AAA O 1
ATOM 764 N N . ASN A 1 95 ? -23.747 -33.177 -10.325 1.000 26.912 95 ASN AAA N 1
ATOM 765 C CA . ASN A 1 95 ? -23.960 -34.380 -9.491 1.000 27.657 95 ASN AAA CA 1
ATOM 766 C C . ASN A 1 95 ? -24.402 -33.952 -8.072 1.000 28.849 95 ASN AAA C 1
ATOM 767 O O . ASN A 1 95 ? -25.111 -34.704 -7.421 1.000 27.799 95 ASN AAA O 1
ATOM 772 N N . ASN A 1 96 ? -24.020 -32.767 -7.611 1.000 23.052 96 ASN AAA N 1
ATOM 773 C CA . ASN A 1 96 ? -24.346 -32.309 -6.226 1.000 23.428 96 ASN AAA CA 1
ATOM 774 C C . ASN A 1 96 ? -24.441 -30.798 -6.263 1.000 23.349 96 ASN AAA C 1
ATOM 775 O O . ASN A 1 96 ? -23.410 -30.144 -6.325 1.000 22.515 96 ASN AAA O 1
ATOM 780 N N . PRO A 1 97 ? -25.651 -30.227 -6.235 1.000 22.775 97 PRO AAA N 1
ATOM 781 C CA . PRO A 1 97 ? -25.834 -28.791 -6.416 1.000 22.692 97 PRO AAA CA 1
ATOM 782 C C . PRO A 1 97 ? -25.529 -27.950 -5.164 1.000 22.248 97 PRO AAA C 1
ATOM 783 O O . PRO A 1 97 ? -25.585 -26.750 -5.246 1.000 24.113 97 PRO AAA O 1
ATOM 787 N N . ARG A 1 98 ? -25.108 -28.595 -4.085 1.000 21.541 98 ARG AAA N 1
ATOM 788 C CA . ARG A 1 98 ? -24.781 -27.907 -2.810 1.000 20.946 98 ARG AAA CA 1
ATOM 789 C C . ARG A 1 98 ? -23.411 -27.255 -2.912 1.000 23.461 98 ARG AAA C 1
ATOM 790 O O . ARG A 1 98 ? -22.393 -27.939 -3.159 1.000 22.271 98 ARG AAA O 1
ATOM 798 N N . VAL A 1 99 ? -23.379 -25.953 -2.691 1.000 22.277 99 VAL AAA N 1
ATOM 799 C CA A VAL A 1 99 ? -22.087 -25.224 -2.783 0.600 21.006 99 VAL AAA CA 1
ATOM 800 C CA B VAL A 1 99 ? -22.179 -25.085 -2.883 0.400 21.580 99 VAL AAA CA 1
ATOM 801 C C . VAL A 1 99 ? -21.935 -24.277 -1.600 1.000 21.378 99 VAL AAA C 1
ATOM 802 O O . VAL A 1 99 ? -22.895 -23.962 -0.921 1.000 22.007 99 VAL AAA O 1
ATOM 809 N N . SER A 1 100 ? -20.710 -23.866 -1.372 1.000 20.811 100 SER AAA N 1
ATOM 810 C CA . SER A 1 100 ? -20.368 -22.838 -0.407 1.000 21.176 100 SER AAA CA 1
ATOM 811 C C . SER A 1 100 ? -19.566 -21.796 -1.147 1.000 22.100 100 SER AAA C 1
ATOM 812 O O . SER A 1 100 ? -18.742 -22.160 -2.003 1.000 22.270 100 SER AAA O 1
ATOM 815 N N . LEU A 1 101 ? -19.800 -20.552 -0.795 1.000 19.495 101 LEU AAA N 1
ATOM 816 C CA . LEU A 1 101 ? -19.021 -19.401 -1.273 1.000 19.136 101 LEU AAA CA 1
ATOM 817 C C . LEU A 1 101 ? -18.377 -18.727 -0.083 1.000 20.941 101 LEU AAA C 1
ATOM 818 O O . LEU A 1 101 ? -19.043 -18.547 0.926 1.000 21.352 101 LEU AAA O 1
ATOM 823 N N . LEU A 1 102 ? -17.097 -18.340 -0.189 1.000 19.190 102 LEU AAA N 1
ATOM 824 C CA . LEU A 1 102 ? -16.445 -17.587 0.896 1.000 20.031 102 LEU AAA CA 1
ATOM 825 C C . LEU A 1 102 ? -15.712 -16.386 0.315 1.000 21.187 102 LEU AAA C 1
ATOM 826 O O . LEU A 1 102 ? -14.968 -16.538 -0.671 1.000 22.196 102 LEU AAA O 1
ATOM 831 N N . PHE A 1 103 ? -15.998 -15.218 0.860 1.000 19.033 103 PHE AAA N 1
ATOM 832 C CA . PHE A 1 103 ? -15.329 -13.953 0.492 1.000 20.012 103 PHE AAA CA 1
ATOM 833 C C . PHE A 1 103 ? -14.168 -13.768 1.424 1.000 21.242 103 PHE AAA C 1
ATOM 834 O O . PHE A 1 103 ? -14.406 -13.561 2.613 1.000 21.777 103 PHE AAA O 1
ATOM 842 N N . PRO A 1 104 ? -12.916 -13.877 0.932 1.000 21.197 104 PRO AAA N 1
ATOM 843 C CA . PRO A 1 104 ? -11.758 -13.881 1.813 1.000 22.393 104 PRO AAA CA 1
ATOM 844 C C . PRO A 1 104 ? -11.265 -12.454 2.053 1.000 26.508 104 PRO AAA C 1
ATOM 845 O O . PRO A 1 104 ? -10.342 -11.996 1.394 1.000 28.716 104 PRO AAA O 1
ATOM 849 N N . TRP A 1 105 ? -11.971 -11.748 2.912 1.000 22.782 105 TRP AAA N 1
ATOM 850 C CA . TRP A 1 105 ? -11.746 -10.304 3.163 1.000 22.559 105 TRP AAA CA 1
ATOM 851 C C . TRP A 1 105 ? -10.938 -10.100 4.446 1.000 24.731 105 TRP AAA C 1
ATOM 852 O O . TRP A 1 105 ? -11.107 -9.118 5.143 1.000 25.398 105 TRP AAA O 1
ATOM 863 N N . HIS A 1 106 ? -10.020 -11.016 4.731 1.000 24.508 106 HIS AAA N 1
ATOM 864 C CA . HIS A 1 106 ? -9.204 -11.004 5.960 1.000 25.675 106 HIS AAA CA 1
ATOM 865 C C . HIS A 1 106 ? -8.306 -9.771 5.994 1.000 26.132 106 HIS AAA C 1
ATOM 866 O O . HIS A 1 106 ? -7.900 -9.433 7.100 1.000 27.141 106 HIS AAA O 1
ATOM 873 N N . THR A 1 107 ? -8.018 -9.125 4.875 1.000 26.999 107 THR AAA N 1
ATOM 874 C CA A THR A 1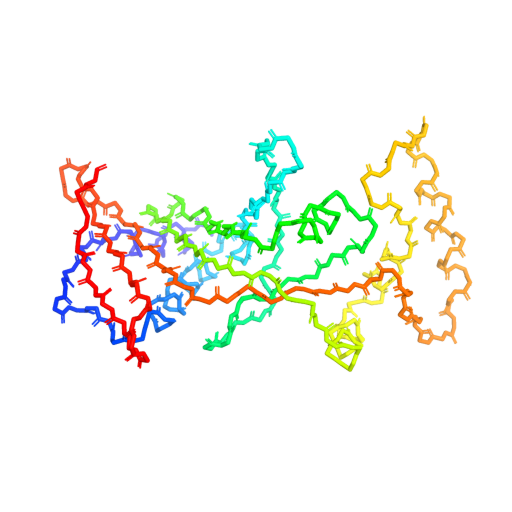 107 ? -7.299 -7.817 4.885 0.500 29.573 107 THR AAA CA 1
ATOM 875 C CA B THR A 1 107 ? -7.298 -7.817 4.897 0.500 27.938 107 THR AAA CA 1
ATOM 876 C C . THR A 1 107 ? -8.091 -6.800 5.728 1.000 30.086 107 THR AAA C 1
ATOM 877 O O . THR A 1 107 ? -7.455 -5.999 6.413 1.000 30.086 107 THR AAA O 1
ATOM 884 N N . LEU A 1 108 ? -9.422 -6.890 5.740 1.000 25.403 108 LEU AAA N 1
ATOM 885 C CA . LEU A 1 108 ? -10.306 -6.035 6.561 1.000 27.535 108 LEU AAA CA 1
ATOM 886 C C . LEU A 1 108 ? -10.883 -6.819 7.747 1.000 25.173 108 LEU AAA C 1
ATOM 887 O O . LEU A 1 108 ? -11.899 -6.401 8.247 1.000 28.543 108 LEU AAA O 1
ATOM 892 N N . GLU A 1 109 ? -10.231 -7.910 8.133 1.000 23.620 109 GLU AAA N 1
ATOM 893 C CA . GLU A 1 109 ? -10.562 -8.771 9.307 1.000 25.632 109 GLU AAA CA 1
ATOM 894 C C . GLU A 1 109 ? -11.986 -9.297 9.137 1.000 24.164 109 GLU AAA C 1
ATOM 895 O O . GLU A 1 109 ? -12.717 -9.364 10.122 1.000 26.110 109 GLU AAA O 1
ATOM 901 N N . ARG A 1 110 ? -12.330 -9.648 7.898 1.000 23.870 110 ARG AAA N 1
ATOM 902 C CA . ARG A 1 110 ? -13.697 -10.139 7.595 1.000 22.797 110 ARG AAA CA 1
ATOM 903 C C . ARG A 1 110 ? -13.713 -11.422 6.792 1.000 23.449 110 ARG AAA C 1
ATOM 904 O O . ARG A 1 110 ? -12.858 -11.654 5.965 1.000 24.359 110 ARG AAA O 1
ATOM 912 N N . GLN A 1 111 ? -14.778 -12.187 7.001 1.000 23.033 111 GLN AAA N 1
ATOM 913 C CA . GLN A 1 111 ? -15.143 -13.257 6.059 1.000 21.889 111 GLN AAA CA 1
ATOM 914 C C . GLN A 1 111 ? -16.655 -13.220 5.899 1.000 21.807 111 GLN AAA C 1
ATOM 915 O O . GLN A 1 111 ? -17.361 -12.861 6.877 1.000 22.552 111 GLN AAA O 1
ATOM 921 N N . VAL A 1 112 ? -17.132 -13.565 4.708 1.000 19.229 112 VAL AAA N 1
ATOM 922 C CA . VAL A 1 112 ? -18.577 -13.854 4.493 1.000 19.329 112 VAL AAA CA 1
ATOM 923 C C . VAL A 1 112 ? -18.655 -15.232 3.878 1.000 20.311 112 VAL AAA C 1
ATOM 924 O O . VAL A 1 112 ? -17.911 -15.461 2.910 1.000 21.701 112 VAL AAA O 1
ATOM 928 N N . MET A 1 113 ? -19.570 -16.053 4.334 1.000 19.713 113 MET AAA N 1
ATOM 929 C CA A MET A 1 113 ? -19.780 -17.410 3.751 0.500 23.582 113 MET AAA CA 1
ATOM 930 C CA B MET A 1 113 ? -19.796 -17.406 3.790 0.500 21.788 113 MET AAA CA 1
ATOM 931 C C . MET A 1 113 ? -21.258 -17.543 3.412 1.000 25.036 113 MET AAA C 1
ATOM 932 O O . MET A 1 113 ? -22.116 -17.094 4.201 1.000 25.011 113 MET AAA O 1
ATOM 941 N N . VAL A 1 114 ? -21.515 -18.062 2.235 1.000 21.665 114 VAL AAA N 1
ATOM 942 C CA . VAL A 1 114 ? -22.895 -18.314 1.742 1.000 20.305 114 VAL AAA CA 1
ATOM 943 C C . VAL A 1 114 ? -23.034 -19.802 1.479 1.000 22.675 114 VAL AAA C 1
ATOM 944 O O . VAL A 1 114 ? -22.117 -20.403 0.841 1.000 24.285 114 VAL AAA O 1
ATOM 948 N N . ILE A 1 115 ? -24.134 -20.373 1.933 1.000 22.975 115 ILE AAA N 1
ATOM 949 C CA . ILE A 1 115 ? -24.458 -21.797 1.674 1.000 22.984 115 ILE AAA CA 1
ATOM 950 C C . ILE A 1 115 ? -25.748 -21.796 0.873 1.000 23.262 115 ILE AAA C 1
ATOM 951 O O . ILE A 1 115 ? -26.726 -21.099 1.267 1.000 23.076 115 ILE AAA O 1
ATOM 956 N N . GLY A 1 116 ? -25.751 -22.531 -0.228 1.000 23.713 116 GLY AAA N 1
ATOM 957 C CA . GLY A 1 116 ? -26.985 -22.724 -0.995 1.000 23.102 116 GLY AAA CA 1
ATOM 958 C C . GLY A 1 116 ? -26.805 -23.683 -2.129 1.000 23.782 116 GLY AAA C 1
ATOM 959 O O . GLY A 1 116 ? -25.864 -24.457 -2.096 1.000 24.182 116 GLY AAA O 1
ATOM 960 N N . LYS A 1 117 ? -27.816 -23.762 -2.973 1.000 23.490 117 LYS AAA N 1
ATOM 961 C CA . LYS A 1 117 ? -27.842 -24.694 -4.116 1.000 23.976 117 LYS AAA CA 1
ATOM 962 C C . LYS A 1 117 ? -27.610 -23.896 -5.379 1.000 22.886 117 LYS AAA C 1
ATOM 963 O O . LYS A 1 117 ? -28.163 -22.788 -5.542 1.000 22.933 117 LYS AAA O 1
ATOM 969 N N . ALA A 1 118 ? -26.785 -24.418 -6.269 1.000 23.894 118 ALA AAA N 1
ATOM 970 C CA . ALA A 1 118 ? -26.453 -23.790 -7.557 1.000 23.791 118 ALA AAA CA 1
ATOM 971 C C . ALA A 1 118 ? -27.424 -24.272 -8.620 1.000 28.502 118 ALA AAA C 1
ATOM 972 O O . ALA A 1 118 ? -27.659 -25.489 -8.721 1.000 30.250 118 ALA AAA O 1
ATOM 974 N N . GLU A 1 119 ? -27.944 -23.313 -9.373 1.000 25.336 119 GLU AAA N 1
ATOM 975 C CA . GLU A 1 119 ? -28.885 -23.601 -10.487 1.000 26.300 119 GLU AAA CA 1
ATOM 976 C C . GLU A 1 119 ? -28.300 -22.897 -11.709 1.000 22.738 119 GLU AAA C 1
ATOM 977 O O . GLU A 1 119 ? -27.802 -21.760 -11.617 1.000 24.542 119 GLU AAA O 1
ATOM 983 N N . ARG A 1 120 ? -28.486 -23.487 -12.895 1.000 21.848 120 ARG AAA N 1
ATOM 984 C CA . ARG A 1 120 ? -27.997 -22.856 -14.113 1.000 22.978 120 ARG AAA CA 1
ATOM 985 C C . ARG A 1 120 ? -28.795 -21.604 -14.453 1.000 23.043 120 ARG AAA C 1
ATOM 986 O O . ARG A 1 120 ? -30.031 -21.648 -14.309 1.000 24.015 120 ARG AAA O 1
ATOM 994 N N . LEU A 1 121 ? -28.116 -20.628 -15.018 1.000 24.879 121 LEU AAA N 1
ATOM 995 C CA A LEU A 1 121 ? -28.689 -19.430 -15.677 0.600 23.635 121 LEU AAA CA 1
ATOM 996 C CA B LEU A 1 121 ? -28.775 -19.456 -15.642 0.400 24.175 121 LEU AAA CA 1
ATOM 997 C C . LEU A 1 121 ? -29.276 -19.824 -17.044 1.000 25.013 121 LEU AAA C 1
ATOM 998 O O . LEU A 1 121 ? -28.736 -20.779 -17.687 1.000 23.452 121 LEU AAA O 1
ATOM 1007 N N . SER A 1 122 ? -30.303 -19.095 -17.475 1.000 26.574 122 SER AAA N 1
ATOM 1008 C CA . SER A 1 122 ? -30.904 -19.230 -18.827 1.000 25.552 122 SER AAA CA 1
ATOM 1009 C C . SER A 1 122 ? -29.972 -18.647 -19.870 1.000 23.819 122 SER AAA C 1
ATOM 1010 O O . SER A 1 122 ? -29.124 -17.766 -19.571 1.000 25.320 122 SER AAA O 1
ATOM 1013 N N . THR A 1 123 ? -30.183 -19.012 -21.141 1.000 23.827 123 THR AAA N 1
ATOM 1014 C CA . THR A 1 123 ? -29.426 -18.416 -22.230 1.000 24.093 123 THR AAA CA 1
ATOM 1015 C C . THR A 1 123 ? -29.551 -16.902 -22.275 1.000 23.321 123 THR AAA C 1
ATOM 1016 O O . THR A 1 123 ? -28.545 -16.220 -22.481 1.000 26.758 123 THR AAA O 1
ATOM 1020 N N . LEU A 1 124 ? -30.750 -16.371 -22.158 1.000 26.166 124 LEU AAA N 1
ATOM 1021 C CA . LEU A 1 124 ? -30.920 -14.903 -22.204 1.000 27.989 124 LEU AAA CA 1
ATOM 1022 C C . LEU A 1 124 ? -30.026 -14.210 -21.152 1.000 27.927 124 LEU AAA C 1
ATOM 1023 O O . LEU A 1 124 ? -29.422 -13.185 -21.443 1.000 29.346 124 LEU AAA O 1
ATOM 1028 N N . GLU A 1 125 ? -29.923 -14.774 -19.967 1.000 27.523 125 GLU AAA N 1
ATOM 1029 C CA . GLU A 1 125 ? -29.093 -14.159 -18.898 1.000 27.965 125 GLU AAA CA 1
ATOM 1030 C C . GLU A 1 125 ? -27.625 -14.236 -19.268 1.000 29.464 125 GLU AAA C 1
ATOM 1031 O O . GLU A 1 125 ? -26.919 -13.189 -19.194 1.000 29.806 125 GLU AAA O 1
ATOM 1037 N N . VAL A 1 126 ? -27.203 -15.403 -19.760 1.000 27.394 126 VAL AAA N 1
ATOM 1038 C CA . VAL A 1 126 ? -25.785 -15.640 -20.135 1.000 26.448 126 VAL AAA CA 1
ATOM 1039 C C . VAL A 1 126 ? -25.397 -14.709 -21.277 1.000 27.466 126 VAL AAA C 1
ATOM 1040 O O . VAL A 1 126 ? -24.282 -14.130 -21.216 1.000 30.054 126 VAL AAA O 1
ATOM 1044 N N . MET A 1 127 ? -26.254 -14.580 -22.292 1.000 27.178 127 MET AAA N 1
ATOM 1045 C CA . MET A 1 127 ? -25.962 -13.723 -23.462 1.000 32.092 127 MET AAA CA 1
ATOM 1046 C C . MET A 1 127 ? -25.790 -12.274 -23.025 1.000 34.836 127 MET AAA C 1
ATOM 1047 O O . MET A 1 127 ? -24.865 -11.615 -23.521 1.000 35.474 127 MET AAA O 1
ATOM 1052 N N . LYS A 1 128 ? -26.680 -11.793 -22.179 1.000 34.776 128 LYS AAA N 1
ATOM 1053 C CA . LYS A 1 128 ? -26.622 -10.381 -21.712 1.000 41.362 128 LYS AAA CA 1
ATOM 1054 C C . LYS A 1 128 ? -25.256 -10.131 -21.085 1.000 41.651 128 LYS AAA C 1
ATOM 1055 O O . LYS A 1 128 ? -24.628 -9.127 -21.398 1.000 39.697 128 LYS AAA O 1
ATOM 1061 N N . PHE A 1 129 ? -24.803 -11.034 -20.221 1.000 36.073 129 PHE AAA N 1
ATOM 1062 C CA . PHE A 1 129 ? -23.531 -10.824 -19.517 1.000 37.117 129 PHE AAA CA 1
ATOM 1063 C C . PHE A 1 129 ? -22.369 -10.962 -20.496 1.000 39.472 129 PHE AAA C 1
ATOM 1064 O O . PHE A 1 129 ? -21.462 -10.073 -20.537 1.000 39.369 129 PHE AAA O 1
ATOM 1072 N N . PHE A 1 130 ? -22.385 -12.024 -21.298 1.000 34.352 130 PHE AAA N 1
ATOM 1073 C CA . PHE A 1 130 ? -21.293 -12.259 -22.260 1.000 33.724 130 PHE AAA CA 1
ATOM 1074 C C . PHE A 1 130 ? -21.068 -11.009 -23.143 1.000 38.395 130 PHE AAA C 1
ATOM 1075 O O . PHE A 1 130 ? -19.888 -10.680 -23.403 1.000 35.257 130 PHE AAA O 1
ATOM 1083 N N A HIS A 1 131 ? -22.126 -10.344 -23.613 0.500 37.746 131 HIS AAA N 1
ATOM 1084 N N B HIS A 1 131 ? -22.164 -10.358 -23.580 0.500 37.977 131 HIS AAA N 1
ATOM 1085 C CA A HIS A 1 131 ? -21.985 -9.255 -24.625 0.500 42.813 131 HIS AAA CA 1
ATOM 1086 C CA B HIS A 1 131 ? -22.180 -9.193 -24.522 0.500 44.328 131 HIS AAA CA 1
ATOM 1087 C C A HIS A 1 131 ? -21.730 -7.913 -23.907 0.500 46.438 131 HIS AAA C 1
ATOM 1088 C C B HIS A 1 131 ? -21.416 -8.025 -23.894 0.500 47.184 131 HIS AAA C 1
ATOM 1089 O O A HIS A 1 131 ? -21.741 -6.879 -24.622 0.500 44.089 131 HIS AAA O 1
ATOM 1090 O O B HIS A 1 131 ? -20.740 -7.266 -24.623 0.500 43.700 131 HIS AAA O 1
ATOM 1103 N N . SER A 1 132 ? -21.519 -7.929 -22.573 1.000 46.021 132 SER AAA N 1
ATOM 1104 C CA A SER A 1 132 ? -21.011 -6.794 -21.762 0.300 47.924 132 SER AAA CA 1
ATOM 1105 C CA B SER A 1 132 ? -21.018 -6.817 -21.724 0.700 47.206 132 SER AAA CA 1
ATOM 1106 C C . SER A 1 132 ? -19.504 -6.946 -21.536 1.000 51.758 132 SER AAA C 1
ATOM 1107 O O . SER A 1 132 ? -18.882 -5.965 -21.126 1.000 56.481 132 SER AAA O 1
ATOM 1112 N N . LEU A 1 133 ? -18.939 -8.117 -21.799 1.000 48.045 133 LEU AAA N 1
ATOM 1113 C CA . LEU A 1 133 ? -17.496 -8.347 -21.555 1.000 50.306 133 LEU AAA CA 1
ATOM 1114 C C . LEU A 1 133 ? -16.680 -7.571 -22.578 1.000 53.976 133 LEU AAA C 1
ATOM 1115 O O . LEU A 1 133 ? -17.147 -7.286 -23.684 1.000 54.139 133 LEU AAA O 1
ATOM 1120 N N . PRO A 1 134 ? -15.437 -7.194 -22.216 1.000 54.229 134 PRO AAA N 1
ATOM 1121 C CA . PRO A 1 134 ? -14.505 -6.637 -23.191 1.000 58.838 134 PRO AAA CA 1
ATOM 1122 C C . PRO A 1 134 ? -14.345 -7.668 -24.320 1.000 58.802 134 PRO AAA C 1
ATOM 1123 O O . PRO A 1 134 ? -14.426 -8.857 -24.043 1.000 55.867 134 PRO AAA O 1
ATOM 1127 N N . ARG A 1 135 ? -14.119 -7.186 -25.541 1.000 58.181 135 ARG AAA N 1
ATOM 1128 C CA . ARG A 1 135 ? -13.952 -8.014 -26.758 1.000 56.516 135 ARG AAA CA 1
ATOM 1129 C C . ARG A 1 135 ? -12.947 -9.127 -26.471 1.000 52.550 135 ARG AAA C 1
ATOM 1130 O O . ARG A 1 135 ? -13.246 -10.286 -26.784 1.000 53.891 135 ARG AAA O 1
ATOM 1138 N N . ASP A 1 136 ? -11.827 -8.812 -25.825 1.000 52.674 136 ASP AAA N 1
ATOM 1139 C CA . ASP A 1 136 ? -10.739 -9.812 -25.617 1.000 55.501 136 ASP AAA CA 1
ATOM 1140 C C . ASP A 1 136 ? -11.150 -10.850 -24.565 1.000 48.626 136 ASP AAA C 1
ATOM 1141 O O . ASP A 1 136 ? -10.564 -11.970 -24.551 1.000 46.333 136 ASP AAA O 1
ATOM 1146 N N . SER A 1 137 ? -12.113 -10.525 -23.703 1.000 50.365 137 SER AAA N 1
ATOM 1147 C CA . SER A 1 137 ? -12.698 -11.511 -22.756 1.000 55.418 137 SER AAA CA 1
ATOM 1148 C C . SER A 1 137 ? -13.613 -12.494 -23.514 1.000 39.245 137 SER AAA C 1
ATOM 1149 O O . SER A 1 137 ? -13.559 -13.713 -23.210 1.000 39.665 137 SER AAA O 1
ATOM 1152 N N . GLN A 1 138 ? -14.401 -11.974 -24.444 1.000 49.026 138 GLN AAA N 1
ATOM 1153 C CA . GLN A 1 138 ? -15.298 -12.801 -25.285 1.000 42.017 138 GLN AAA CA 1
ATOM 1154 C C . GLN A 1 138 ? -14.429 -13.847 -25.983 1.000 47.360 138 GLN AAA C 1
ATOM 1155 O O . GLN A 1 138 ? -14.726 -15.069 -25.852 1.000 40.742 138 GLN AAA O 1
ATOM 1161 N N . ILE A 1 139 ? -13.321 -13.419 -26.596 1.000 44.370 139 ILE AAA N 1
ATOM 1162 C CA . ILE A 1 139 ? -12.421 -14.333 -27.367 1.000 47.646 139 ILE AAA CA 1
ATOM 1163 C C . ILE A 1 139 ? -11.883 -15.414 -26.435 1.000 41.740 139 ILE AAA C 1
ATOM 1164 O O . ILE A 1 139 ? -11.888 -16.603 -26.809 1.000 41.453 139 ILE AAA O 1
ATOM 1169 N N . GLY A 1 140 ? -11.305 -15.020 -25.298 1.000 44.216 140 GLY AAA N 1
ATOM 1170 C CA . GLY A 1 140 ? -10.668 -15.965 -24.372 1.000 39.515 140 GLY AAA CA 1
ATOM 1171 C C . GLY A 1 140 ? -11.616 -17.060 -23.919 1.000 33.067 140 GLY AAA C 1
ATOM 1172 O O . GLY A 1 140 ? -11.194 -18.197 -23.687 1.000 39.261 140 GLY AAA O 1
ATOM 1173 N N . ALA A 1 141 ? -12.898 -16.736 -23.807 1.000 36.457 141 ALA AAA N 1
ATOM 1174 C CA . ALA A 1 141 ? -13.927 -17.713 -23.407 1.000 35.137 141 ALA AAA CA 1
ATOM 1175 C C . ALA A 1 141 ? -13.937 -18.885 -24.378 1.000 31.739 141 ALA AAA C 1
ATOM 1176 O O . ALA A 1 141 ? -14.259 -19.972 -23.932 1.000 31.929 141 ALA AAA O 1
ATOM 1178 N N . TRP A 1 142 ? -13.587 -18.667 -25.657 1.000 31.208 142 TRP AAA N 1
ATOM 1179 C CA . TRP A 1 142 ? -13.552 -19.754 -26.670 1.000 29.541 142 TRP AAA CA 1
ATOM 1180 C C . TRP A 1 142 ? -12.292 -20.609 -26.508 1.000 30.945 142 TRP AAA C 1
ATOM 1181 O O . TRP A 1 142 ? -12.309 -21.745 -26.982 1.000 31.273 142 TRP AAA O 1
ATOM 1192 N N . VAL A 1 143 ? -11.216 -20.043 -25.941 1.000 32.628 143 VAL AAA N 1
ATOM 1193 C CA . VAL A 1 143 ? -9.854 -20.627 -26.124 1.000 33.018 143 VAL AAA CA 1
ATOM 1194 C C . VAL A 1 143 ? -9.753 -21.959 -25.403 1.000 35.318 143 VAL AAA C 1
ATOM 1195 O O . VAL A 1 143 ? -9.209 -22.926 -25.948 1.000 37.240 143 VAL AAA O 1
ATOM 1199 N N . SER A 1 144 ? -10.169 -21.984 -24.150 1.000 30.655 144 SER AAA N 1
ATOM 1200 C CA . SER A 1 144 ? -9.674 -22.964 -23.181 1.000 30.720 144 SER AAA CA 1
ATOM 1201 C C . SER A 1 144 ? -10.764 -23.988 -22.854 1.000 30.050 144 SER AAA C 1
ATOM 1202 O O . SER A 1 144 ? -11.848 -23.585 -22.418 1.000 31.447 144 SER AAA O 1
ATOM 1205 N N . LYS A 1 145 ? -10.423 -25.256 -22.964 1.000 28.342 145 LYS AAA N 1
ATOM 1206 C CA . LYS A 1 145 ? -11.264 -26.408 -22.551 1.000 29.498 145 LYS AAA CA 1
ATOM 1207 C C . LYS A 1 145 ? -11.046 -26.586 -21.031 1.000 25.301 145 LYS AAA C 1
ATOM 1208 O O . LYS A 1 145 ? -10.368 -27.526 -20.564 1.000 25.360 145 LYS AAA O 1
ATOM 1214 N N . GLN A 1 146 ? -11.555 -25.611 -20.298 1.000 26.713 146 GLN AAA N 1
ATOM 1215 C CA . GLN A 1 146 ? -11.271 -25.381 -18.862 1.000 25.397 146 GLN AAA CA 1
ATOM 1216 C C . GLN A 1 146 ? -11.217 -26.700 -18.097 1.000 27.256 146 GLN AAA C 1
ATOM 1217 O O . GLN A 1 146 ? -12.216 -27.475 -18.123 1.000 25.474 146 GLN AAA O 1
ATOM 1223 N N . SER A 1 147 ? -10.098 -26.926 -17.413 1.000 24.257 147 SER AAA N 1
ATOM 1224 C CA . SER A 1 147 ? -9.905 -28.054 -16.468 1.000 25.569 147 SER AAA CA 1
ATOM 1225 C C . SER A 1 147 ? -9.404 -29.336 -17.138 1.000 25.750 147 SER AAA C 1
ATOM 1226 O O . SER A 1 147 ? -8.974 -30.197 -16.408 1.000 24.761 147 SER AAA O 1
ATOM 1229 N N A SER A 1 148 ? -9.453 -29.470 -18.462 0.500 27.150 148 SER AAA N 1
ATOM 1230 N N B SER A 1 148 ? -9.450 -29.443 -18.468 0.500 27.438 148 SER AAA N 1
ATOM 1231 C CA A SER A 1 148 ? -8.885 -30.663 -19.141 0.500 24.335 148 SER AAA CA 1
ATOM 1232 C CA B SER A 1 148 ? -8.862 -30.595 -19.201 0.500 25.033 148 SER AAA CA 1
ATOM 1233 C C A SER A 1 148 ? -7.354 -30.598 -19.087 0.500 23.906 148 SER AAA C 1
ATOM 1234 C C B SER A 1 148 ? -7.338 -30.594 -19.004 0.500 23.904 148 SER AAA C 1
ATOM 1235 O O A SER A 1 148 ? -6.815 -29.480 -19.203 0.500 22.837 148 SER AAA O 1
ATOM 1236 O O B SER A 1 148 ? -6.773 -29.522 -18.872 0.500 24.107 148 SER AAA O 1
ATOM 1241 N N . ARG A 1 149 ? -6.732 -31.763 -19.048 1.000 24.426 149 ARG AAA N 1
ATOM 1242 C CA . ARG A 1 149 ? -5.258 -31.904 -19.207 1.000 25.703 149 ARG AAA CA 1
ATOM 1243 C C . ARG A 1 149 ? -4.905 -31.430 -20.608 1.000 25.579 149 ARG AAA C 1
ATOM 1244 O O . ARG A 1 149 ? -5.590 -31.807 -21.592 1.000 26.123 149 ARG AAA O 1
ATOM 1252 N N . ILE A 1 150 ? -3.890 -30.568 -20.726 1.000 23.792 150 ILE AAA N 1
ATOM 1253 C CA . ILE A 1 150 ? -3.374 -30.125 -22.040 1.000 22.832 150 ILE AAA CA 1
ATOM 1254 C C . ILE A 1 150 ? -1.875 -30.389 -22.061 1.000 24.477 150 ILE AAA C 1
ATOM 1255 O O . ILE A 1 150 ? -1.249 -30.345 -20.994 1.000 25.251 150 ILE AAA O 1
ATOM 1260 N N . SER A 1 151 ? -1.341 -30.707 -23.228 1.000 23.432 151 SER AAA N 1
ATOM 1261 C CA . SER A 1 151 ? 0.056 -31.194 -23.254 1.000 23.275 151 SER AAA CA 1
ATOM 1262 C C . SER A 1 151 ? 1.031 -30.023 -23.265 1.000 25.062 151 SER AAA C 1
ATOM 1263 O O . SER A 1 151 ? 2.226 -30.284 -22.969 1.000 27.823 151 SER AAA O 1
ATOM 1266 N N . ALA A 1 152 ? 0.595 -28.817 -23.542 1.000 24.050 152 ALA AAA N 1
ATOM 1267 C CA . ALA A 1 152 ? 1.512 -27.662 -23.672 1.000 25.798 152 ALA AAA CA 1
ATOM 1268 C C . ALA A 1 152 ? 0.749 -26.362 -23.580 1.000 25.118 152 ALA AAA C 1
ATOM 1269 O O . ALA A 1 152 ? -0.366 -26.261 -24.050 1.000 25.171 152 ALA AAA O 1
ATOM 1271 N N . ARG A 1 153 ? 1.440 -25.329 -23.109 1.000 23.646 153 ARG AAA N 1
ATOM 1272 C CA . ARG A 1 153 ? 0.909 -23.949 -23.080 1.000 23.974 153 ARG AAA CA 1
ATOM 1273 C C . ARG A 1 153 ? 0.578 -23.472 -24.500 1.000 25.985 153 ARG AAA C 1
ATOM 1274 O O . ARG A 1 153 ? -0.419 -22.761 -24.675 1.000 26.977 153 ARG AAA O 1
ATOM 1282 N N . GLY A 1 154 ? 1.373 -23.865 -25.491 1.000 27.800 154 GLY AAA N 1
ATOM 1283 C CA . GLY A 1 154 ? 1.235 -23.369 -26.881 1.000 30.789 154 GLY AAA CA 1
ATOM 1284 C C . GLY A 1 154 ? -0.155 -23.632 -27.476 1.000 33.026 154 GLY AAA C 1
ATOM 1285 O O . GLY A 1 154 ? -0.598 -22.794 -28.313 1.000 38.318 154 GLY AAA O 1
ATOM 1286 N N . ILE A 1 155 ? -0.817 -24.702 -27.048 1.000 34.028 155 ILE AAA N 1
ATOM 1287 C CA . ILE A 1 155 ? -2.228 -25.057 -27.417 1.000 36.261 155 ILE AAA CA 1
ATOM 1288 C C . ILE A 1 155 ? -3.114 -23.828 -27.195 1.000 41.228 155 ILE AAA C 1
ATOM 1289 O O . ILE A 1 155 ? -3.919 -23.485 -28.095 1.000 38.767 155 ILE AAA O 1
ATOM 1294 N N . LEU A 1 156 ? -2.952 -23.150 -26.050 1.000 36.391 156 LEU AAA N 1
ATOM 1295 C CA . LEU A 1 156 ? -3.775 -21.970 -25.666 1.000 37.009 156 LEU AAA CA 1
ATOM 1296 C C . LEU A 1 156 ? -3.453 -20.797 -26.566 1.000 38.426 156 LEU AAA C 1
ATOM 1297 O O . LEU A 1 156 ? -4.394 -20.049 -27.017 1.000 35.671 156 LEU AAA O 1
ATOM 1302 N N . GLU A 1 157 ? -2.157 -20.590 -26.762 1.000 36.243 157 GLU AAA N 1
ATOM 1303 C CA A GLU A 1 157 ? -1.623 -19.383 -27.444 0.500 36.747 157 GLU AAA CA 1
ATOM 1304 C CA B GLU A 1 157 ? -1.608 -19.400 -27.459 0.500 37.856 157 GLU AAA CA 1
ATOM 1305 C C . GLU A 1 157 ? -2.025 -19.456 -28.933 1.000 33.292 157 GLU AAA C 1
ATOM 1306 O O . GLU A 1 157 ? -2.470 -18.420 -29.470 1.000 34.987 157 GLU AAA O 1
ATOM 1317 N N . SER A 1 158 ? -1.906 -20.635 -29.517 1.000 33.591 158 SER AAA N 1
ATOM 1318 C CA . SER A 1 158 ? -2.247 -20.929 -30.941 1.000 38.384 158 SER AAA CA 1
ATOM 1319 C C . SER A 1 158 ? -3.740 -20.651 -31.158 1.000 43.114 158 SER AAA C 1
ATOM 1320 O O . SER A 1 158 ? -4.097 -19.917 -32.093 1.000 39.576 158 SER AAA O 1
ATOM 1323 N N . LYS A 1 159 ? -4.571 -21.274 -30.330 1.000 33.918 159 LYS AAA N 1
ATOM 1324 C CA . LYS A 1 159 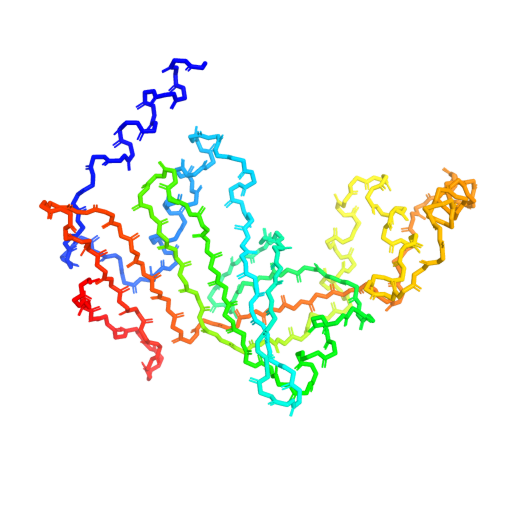? -6.048 -21.178 -30.472 1.000 34.840 159 LYS AAA CA 1
ATOM 1325 C C . LYS A 1 159 ? -6.426 -19.712 -30.263 1.000 33.814 159 LYS AAA C 1
ATOM 1326 O O . LYS A 1 159 ? -7.283 -19.186 -31.011 1.000 33.649 159 LYS AAA O 1
ATOM 1332 N N . PHE A 1 160 ? -5.798 -18.995 -29.317 1.000 31.734 160 PHE AAA N 1
ATOM 1333 C CA . PHE A 1 160 ? -6.123 -17.573 -29.089 1.000 34.441 160 PHE AAA CA 1
ATOM 1334 C C . PHE A 1 160 ? -5.887 -16.800 -30.387 1.000 38.390 160 PHE AAA C 1
ATOM 1335 O O . PHE A 1 160 ? -6.755 -16.021 -30.808 1.000 37.712 160 PHE AAA O 1
ATOM 1343 N N . LEU A 1 161 ? -4.713 -16.968 -30.978 1.000 38.428 161 LEU AAA N 1
ATOM 1344 C CA . LEU A 1 161 ? -4.350 -16.264 -32.246 1.000 42.273 161 LEU AAA CA 1
ATOM 1345 C C . LEU A 1 161 ? -5.379 -16.610 -33.329 1.000 37.658 161 LEU AAA C 1
ATOM 1346 O O . LEU A 1 161 ? -5.860 -15.714 -34.027 1.000 41.390 161 LEU AAA O 1
ATOM 1351 N N . GLU A 1 162 ? -5.702 -17.871 -33.496 1.000 38.370 162 GLU AAA N 1
ATOM 1352 C CA . GLU A 1 162 ? -6.640 -18.314 -34.554 1.000 41.926 162 GLU AAA CA 1
ATOM 1353 C C . GLU A 1 162 ? -8.000 -17.637 -34.322 1.000 47.520 162 GLU AAA C 1
ATOM 1354 O O . GLU A 1 162 ? -8.589 -17.113 -35.279 1.000 44.713 162 GLU AAA O 1
ATOM 1360 N N . LEU A 1 163 ? -8.500 -17.626 -33.090 1.000 38.464 163 LEU AAA N 1
ATOM 1361 C CA . LEU A 1 163 ? -9.870 -17.135 -32.838 1.000 39.435 163 LEU AAA CA 1
ATOM 1362 C C . LEU A 1 163 ? -9.924 -15.628 -33.057 1.000 45.825 163 LEU AAA C 1
ATOM 1363 O O . LEU A 1 163 ? -10.943 -15.173 -33.623 1.000 46.139 163 LEU AAA O 1
ATOM 1368 N N . LYS A 1 164 ? -8.909 -14.888 -32.590 1.000 46.051 164 LYS AAA N 1
ATOM 1369 C CA . LYS A 1 164 ? -8.748 -13.445 -32.884 1.000 52.793 164 LYS AAA CA 1
ATOM 1370 C C . LYS A 1 164 ? -8.967 -13.229 -34.385 1.000 53.308 164 LYS AAA C 1
ATOM 1371 O O . LYS A 1 164 ? -9.824 -12.397 -34.764 1.000 59.907 164 LYS AAA O 1
ATOM 1377 N N . GLN A 1 165 ? -8.230 -13.976 -35.203 1.000 51.505 165 GLN AAA N 1
ATOM 1378 C CA . GLN A 1 165 ? -8.271 -13.836 -36.686 1.000 57.840 165 GLN AAA CA 1
ATOM 1379 C C . GLN A 1 165 ? -9.697 -14.135 -37.149 1.000 55.394 165 GLN AAA C 1
ATOM 1380 O O . GLN A 1 165 ? -10.213 -13.377 -37.966 1.000 60.065 165 GLN AAA O 1
ATOM 1386 N N . LYS A 1 166 ? -10.308 -15.204 -36.634 1.000 50.706 166 LYS AAA N 1
ATOM 1387 C CA . LYS A 1 166 ? -11.635 -15.687 -37.094 1.000 51.115 166 LYS AAA CA 1
ATOM 1388 C C . LYS A 1 166 ? -12.737 -14.666 -36.769 1.000 54.649 166 LYS AAA C 1
ATOM 1389 O O . LYS A 1 166 ? -13.675 -14.553 -37.562 1.000 53.869 166 LYS AAA O 1
ATOM 1395 N N . PHE A 1 167 ? -12.651 -13.955 -35.645 1.000 49.363 167 PHE AAA N 1
ATOM 1396 C CA . PHE A 1 167 ? -13.756 -13.106 -35.151 1.000 52.832 167 PHE AAA CA 1
ATOM 1397 C C . PHE A 1 167 ? -13.524 -11.648 -35.544 1.000 63.475 167 PHE AAA C 1
ATOM 1398 O O . PHE A 1 167 ? -14.473 -10.859 -35.375 1.000 70.104 167 PHE AAA O 1
ATOM 1406 N N A GLN A 1 168 ? -12.331 -11.327 -36.060 0.500 62.990 168 GLN AAA N 1
ATOM 1407 N N B GLN A 1 168 ? -12.362 -11.350 -36.144 0.500 61.362 168 GLN AAA N 1
ATOM 1408 C CA A GLN A 1 168 ? -11.776 -9.951 -36.187 0.500 67.737 168 GLN AAA CA 1
ATOM 1409 C CA B GLN A 1 168 ? -11.737 -10.000 -36.262 0.500 65.599 168 GLN AAA CA 1
ATOM 1410 C C A GLN A 1 168 ? -12.872 -8.909 -36.443 0.500 71.098 168 GLN AAA C 1
ATOM 1411 C C B GLN A 1 168 ? -12.782 -8.901 -36.521 0.500 69.581 168 GLN AAA C 1
ATOM 1412 O O A GLN A 1 168 ? -12.936 -7.932 -35.659 0.500 74.935 168 GLN AAA O 1
ATOM 1413 O O B GLN A 1 168 ? -12.724 -7.874 -35.805 0.500 73.824 168 GLN AAA O 1
ATOM 1424 N N . GLN A 1 169 ? -13.693 -9.097 -37.485 1.000 71.530 169 GLN AAA N 1
ATOM 1425 C CA . GLN A 1 169 ? -14.584 -8.016 -38.024 1.000 79.377 169 GLN AAA CA 1
ATOM 1426 C C . GLN A 1 169 ? -16.072 -8.285 -37.742 1.000 80.379 169 GLN AAA C 1
ATOM 1427 O O . GLN A 1 169 ? -16.910 -7.885 -38.587 1.000 81.492 169 GLN AAA O 1
ATOM 1433 N N . GLY A 1 170 ? -16.408 -8.880 -36.594 1.000 72.695 170 GLY AAA N 1
ATOM 1434 C CA . GLY A 1 170 ? -17.810 -9.086 -36.173 1.000 68.507 170 GLY AAA CA 1
ATOM 1435 C C . GLY A 1 170 ? -17.940 -9.135 -34.663 1.000 62.988 170 GLY AAA C 1
ATOM 1436 O O . GLY A 1 170 ? -16.906 -9.116 -33.985 1.000 65.111 170 GLY AAA O 1
ATOM 1437 N N . GLU A 1 171 ? -19.172 -9.187 -34.155 1.000 62.302 171 GLU AAA N 1
ATOM 1438 C CA . GLU A 1 171 ? -19.474 -9.493 -32.732 1.000 59.025 171 GLU AAA CA 1
ATOM 1439 C C . GLU A 1 171 ? -18.976 -10.919 -32.424 1.000 45.514 171 GLU AAA C 1
ATOM 1440 O O . GLU A 1 171 ? -19.092 -11.801 -33.294 1.000 43.760 171 GLU AAA O 1
ATOM 1446 N N . VAL A 1 172 ? -18.370 -11.126 -31.263 1.000 46.178 172 VAL AAA N 1
ATOM 1447 C CA . VAL A 1 172 ? -17.852 -12.465 -30.847 1.000 45.139 172 VAL AAA CA 1
ATOM 1448 C C . VAL A 1 172 ? -19.064 -13.288 -30.422 1.000 39.504 172 VAL AAA C 1
ATOM 1449 O O . VAL A 1 172 ? -19.755 -12.855 -29.506 1.000 41.401 172 VAL AAA O 1
ATOM 1453 N N . PRO A 1 173 ? -19.329 -14.453 -31.051 1.000 36.250 173 PRO AAA N 1
ATOM 1454 C CA . PRO A 1 173 ? -20.467 -15.280 -30.673 1.000 35.726 173 PRO AAA CA 1
ATOM 1455 C C . PRO A 1 173 ? -20.270 -15.931 -29.298 1.000 32.411 173 PRO AAA C 1
ATOM 1456 O O . PRO A 1 173 ? -19.112 -16.080 -28.840 1.000 32.317 173 PRO AAA O 1
ATOM 1460 N N . LEU A 1 174 ? -21.393 -16.294 -28.680 1.000 29.962 174 LEU AAA N 1
ATOM 1461 C CA . LEU A 1 174 ? -21.444 -16.946 -27.343 1.000 28.959 174 LEU AAA CA 1
ATOM 1462 C C . LEU A 1 174 ? -21.084 -18.397 -27.549 1.000 29.296 174 LEU AAA C 1
ATOM 1463 O O . LEU A 1 174 ? -21.758 -19.079 -28.317 1.000 27.522 174 LEU AAA O 1
ATOM 1468 N N . PRO A 1 175 ? -20.020 -18.937 -26.923 1.000 25.819 175 PRO AAA N 1
ATOM 1469 C CA . PRO A 1 175 ? -19.748 -20.372 -26.961 1.000 24.354 175 PRO AAA CA 1
ATOM 1470 C C . PRO A 1 175 ? -20.918 -21.126 -26.361 1.000 23.912 175 PRO AAA C 1
ATOM 1471 O O . PRO A 1 175 ? -21.443 -20.690 -25.324 1.000 26.842 175 PRO AAA O 1
ATOM 1475 N N . SER A 1 176 ? -21.265 -22.279 -26.933 1.000 24.158 176 SER AAA N 1
ATOM 1476 C CA . SER A 1 176 ? -22.316 -23.150 -26.364 1.000 25.653 176 SER AAA CA 1
ATOM 1477 C C . SER A 1 176 ? -21.881 -23.657 -24.975 1.000 26.296 176 SER AAA C 1
ATOM 1478 O O . SER A 1 176 ? -22.730 -24.021 -24.179 1.000 25.023 176 SER AAA O 1
ATOM 1481 N N . PHE A 1 177 ? -20.573 -23.674 -24.707 1.000 22.963 177 PHE AAA N 1
ATOM 1482 C CA . PHE A 1 177 ? -20.059 -24.271 -23.469 1.000 24.085 177 PHE AAA CA 1
ATOM 1483 C C . PHE A 1 177 ? -19.827 -23.214 -22.398 1.000 25.589 177 PHE AAA C 1
ATOM 1484 O O . PHE A 1 177 ? -19.123 -23.515 -21.423 1.000 26.869 177 PHE AAA O 1
ATOM 1492 N N . TRP A 1 178 ? -20.315 -21.990 -22.573 1.000 23.902 178 TRP AAA N 1
ATOM 1493 C CA A TRP A 1 178 ? -20.165 -20.975 -21.528 0.700 26.600 178 TRP AAA CA 1
ATOM 1494 C CA B TRP A 1 178 ? -20.181 -20.875 -21.587 0.300 24.109 178 TRP AAA CA 1
ATOM 1495 C C . TRP A 1 178 ? -21.521 -20.752 -20.854 1.000 25.749 178 TRP AAA C 1
ATOM 1496 O O . TRP A 1 178 ? -22.541 -20.778 -21.512 1.000 25.183 178 TRP AAA O 1
ATOM 1517 N N . GLY A 1 179 ? -21.525 -20.732 -19.516 1.000 24.424 179 GLY AAA N 1
ATOM 1518 C CA . GLY A 1 179 ? -22.791 -20.547 -18.802 1.000 24.365 179 GLY AAA CA 1
ATOM 1519 C C . GLY A 1 179 ? -22.539 -20.006 -17.397 1.000 22.658 179 GLY AAA C 1
ATOM 1520 O O . GLY A 1 179 ? -21.471 -19.444 -17.115 1.000 23.417 179 GLY AAA O 1
ATOM 1521 N N . GLY A 1 180 ? -23.541 -20.072 -16.609 1.000 23.456 180 GLY AAA N 1
ATOM 1522 C CA . GLY A 1 180 ? -23.432 -19.546 -15.249 1.000 27.586 180 GLY AAA CA 1
ATOM 1523 C C . GLY A 1 180 ? -24.382 -20.216 -14.314 1.000 23.120 180 GLY AAA C 1
ATOM 1524 O O . GLY A 1 180 ? -25.269 -21.032 -14.717 1.000 23.519 180 GLY AAA O 1
ATOM 1525 N N . PHE A 1 181 ? -24.154 -19.912 -13.033 1.000 20.429 181 PHE AAA N 1
ATOM 1526 C CA . PHE A 1 181 ? -24.823 -20.525 -11.892 1.000 23.765 181 PHE AAA CA 1
ATOM 1527 C C . PHE A 1 181 ? -25.220 -19.403 -10.930 1.000 23.133 181 PHE AAA C 1
ATOM 1528 O O . PHE A 1 181 ? -24.507 -18.402 -10.769 1.000 22.547 181 PHE AAA O 1
ATOM 1536 N N . ARG A 1 182 ? -26.402 -19.584 -10.377 1.000 22.400 182 ARG AAA N 1
ATOM 1537 C CA . ARG A 1 182 ? -26.938 -18.770 -9.283 1.000 23.060 182 ARG AAA CA 1
ATOM 1538 C C . ARG A 1 182 ? -27.004 -19.658 -8.059 1.000 22.015 182 ARG AAA C 1
ATOM 1539 O O . ARG A 1 182 ? -27.636 -20.745 -8.076 1.000 23.218 182 ARG AAA O 1
ATOM 1547 N N . VAL A 1 183 ? -26.372 -19.217 -6.977 1.000 22.324 183 VAL AAA N 1
ATOM 1548 C CA . VAL A 1 183 ? -26.338 -19.910 -5.676 1.000 22.003 183 VAL AAA CA 1
ATOM 1549 C C . VAL A 1 183 ? -27.383 -19.275 -4.765 1.000 21.666 183 VAL AAA C 1
ATOM 1550 O O . VAL A 1 183 ? -27.278 -18.094 -4.466 1.000 25.020 183 VAL AAA O 1
ATOM 1554 N N . SER A 1 184 ? -28.316 -20.090 -4.355 1.000 22.242 184 SER AAA N 1
ATOM 1555 C CA . SER A 1 184 ? -29.426 -19.630 -3.479 1.000 23.161 184 SER AAA CA 1
ATOM 1556 C C . SER A 1 184 ? -28.817 -19.241 -2.115 1.000 23.779 184 SER AAA C 1
ATOM 1557 O O . SER A 1 184 ? -27.735 -19.702 -1.753 1.000 23.913 184 SER AAA O 1
ATOM 1560 N N . LEU A 1 185 ? -29.548 -18.396 -1.392 1.000 25.606 185 LEU AAA N 1
ATOM 1561 C CA . LEU A 1 185 ? -29.162 -17.896 -0.056 1.000 24.863 185 LEU AAA CA 1
ATOM 1562 C C . LEU A 1 185 ? -29.872 -18.739 1.011 1.000 27.841 185 LEU AAA C 1
ATOM 1563 O O . LEU A 1 185 ? -30.943 -18.343 1.507 1.000 30.747 185 LEU AAA O 1
ATOM 1568 N N . GLU A 1 186 ? -29.331 -19.895 1.353 1.000 24.137 186 GLU AAA N 1
ATOM 1569 C CA . GLU A 1 186 ? -29.903 -20.679 2.466 1.000 25.172 186 GLU AAA CA 1
ATOM 1570 C C . GLU A 1 186 ? -29.321 -20.225 3.804 1.000 25.759 186 GLU AAA C 1
ATOM 1571 O O . GLU A 1 186 ? -30.074 -20.181 4.804 1.000 25.255 186 GLU AAA O 1
ATOM 1577 N N . GLN A 1 187 ? -28.031 -19.960 3.854 1.000 22.752 187 GLN AAA N 1
ATOM 1578 C CA A GLN A 1 187 ? -27.339 -19.427 5.057 0.500 22.627 187 GLN AAA CA 1
ATOM 1579 C CA B GLN A 1 187 ? -27.344 -19.434 5.059 0.500 24.352 187 GLN AAA CA 1
ATOM 1580 C C . GLN A 1 187 ? -26.340 -18.380 4.607 1.000 27.188 187 GLN AAA C 1
ATOM 1581 O O . GLN A 1 187 ? -25.677 -18.598 3.580 1.000 25.021 187 GLN AAA O 1
ATOM 1592 N N . ILE A 1 188 ? -26.228 -17.307 5.373 1.000 21.556 188 ILE AAA N 1
ATOM 1593 C CA . ILE A 1 188 ? -25.169 -16.328 5.167 1.000 21.851 188 ILE AAA CA 1
ATOM 1594 C C . ILE A 1 188 ? -24.537 -16.098 6.522 1.000 24.269 188 ILE AAA C 1
ATOM 1595 O O . ILE A 1 188 ? -25.206 -15.677 7.442 1.000 22.053 188 ILE AAA O 1
ATOM 1600 N N . GLU A 1 189 ? -23.231 -16.211 6.572 1.000 21.493 189 GLU AAA N 1
ATOM 1601 C CA . GLU A 1 189 ? -22.489 -16.063 7.823 1.000 22.475 189 GLU AAA CA 1
ATOM 1602 C C . GLU A 1 189 ? -21.508 -14.906 7.664 1.000 23.890 189 GLU AAA C 1
ATOM 1603 O O . GLU A 1 189 ? -20.795 -14.803 6.649 1.000 22.651 189 GLU AAA O 1
ATOM 1609 N N . PHE A 1 190 ? -21.475 -14.057 8.665 1.000 21.747 190 PHE AAA N 1
ATOM 1610 C CA . PHE A 1 190 ? -20.560 -12.905 8.727 1.000 21.171 190 PHE AAA CA 1
ATOM 1611 C C . PHE A 1 190 ? -19.578 -13.082 9.848 1.000 21.769 190 PHE AAA C 1
ATOM 1612 O O . PHE A 1 190 ? -20.014 -13.466 10.960 1.000 23.494 190 PHE AAA O 1
ATOM 1620 N N . TRP A 1 191 ? -18.295 -12.836 9.590 1.000 21.071 191 TRP AAA N 1
ATOM 1621 C CA . TRP A 1 191 ? -17.213 -12.908 10.567 1.000 21.134 191 TRP AAA CA 1
ATOM 1622 C C . TRP A 1 191 ? -16.482 -11.565 10.527 1.000 21.201 191 TRP AAA C 1
ATOM 1623 O O . TRP A 1 191 ? -16.099 -11.161 9.431 1.000 20.657 191 TRP AAA O 1
ATOM 1634 N N . GLN A 1 192 ? -16.313 -10.935 11.700 1.000 20.872 192 GLN AAA N 1
ATOM 1635 C CA . GLN A 1 192 ? -15.492 -9.704 11.804 1.000 20.962 192 GLN AAA CA 1
ATOM 1636 C C . GLN A 1 192 ? -14.604 -9.787 13.037 1.000 23.454 192 GLN AAA C 1
ATOM 1637 O O . GLN A 1 192 ? -15.102 -10.054 14.136 1.000 23.922 192 GLN AAA O 1
ATOM 1643 N N . GLY A 1 193 ? -13.315 -9.573 12.875 1.000 24.923 193 GLY AAA N 1
ATOM 1644 C CA . GLY A 1 193 ? -12.353 -9.590 13.993 1.000 26.876 193 GLY AAA CA 1
ATOM 1645 C C . GLY A 1 193 ? -12.830 -8.676 15.106 1.000 30.066 193 GLY AAA C 1
ATOM 1646 O O . GLY A 1 193 ? -13.379 -7.587 14.802 1.000 31.111 193 GLY AAA O 1
ATOM 1647 N N . GLY A 1 194 ? -12.722 -9.137 16.351 1.000 30.390 194 GLY AAA N 1
ATOM 1648 C CA . GLY A 1 194 ? -13.313 -8.399 17.467 1.000 30.916 194 GLY AAA CA 1
ATOM 1649 C C . GLY A 1 194 ? -12.343 -8.271 18.625 1.000 31.316 194 GLY AAA C 1
ATOM 1650 O O . GLY A 1 194 ? -11.199 -8.740 18.536 1.000 34.135 194 GLY AAA O 1
ATOM 1651 N N . GLU A 1 195 ? -12.869 -7.730 19.711 1.000 36.655 195 GLU AAA N 1
ATOM 1652 C CA . GLU A 1 195 ? -12.101 -7.419 20.941 1.000 41.451 195 GLU AAA CA 1
ATOM 1653 C C . GLU A 1 195 ? -11.470 -8.694 21.493 1.000 43.140 195 GLU AAA C 1
ATOM 1654 O O . GLU A 1 195 ? -12.090 -9.809 21.424 1.000 35.749 195 GLU AAA O 1
ATOM 1660 N N . HIS A 1 196 ? -10.250 -8.568 22.017 1.000 43.523 196 HIS AAA N 1
ATOM 1661 C CA . HIS A 1 196 ? -9.510 -9.691 22.649 1.000 46.855 196 HIS AAA CA 1
ATOM 1662 C C . HIS A 1 196 ? -9.343 -10.838 21.649 1.000 40.568 196 HIS AAA C 1
ATOM 1663 O O . HIS A 1 196 ? -9.204 -11.989 22.063 1.000 42.035 196 HIS AAA O 1
ATOM 1670 N N . ARG A 1 197 ? -9.354 -10.548 20.352 1.000 37.475 197 ARG AAA N 1
ATOM 1671 C CA . ARG A 1 197 ? -9.188 -11.561 19.275 1.000 40.725 197 ARG AAA CA 1
ATOM 1672 C C . ARG A 1 197 ? -10.313 -12.595 19.391 1.000 37.374 197 ARG AAA C 1
ATOM 1673 O O . ARG A 1 197 ? -10.091 -13.755 18.979 1.000 38.267 197 ARG AAA O 1
ATOM 1681 N N . LEU A 1 198 ? -11.479 -12.149 19.853 1.000 33.492 198 LEU AAA N 1
ATOM 1682 C CA . LEU A 1 198 ? -12.750 -12.909 19.854 1.000 32.812 198 LEU AAA CA 1
ATOM 1683 C C . LEU A 1 198 ? -13.643 -12.281 18.797 1.000 27.688 198 LEU AAA C 1
ATOM 1684 O O . LEU A 1 198 ? -14.195 -11.196 19.017 1.000 28.287 198 LEU AAA O 1
ATOM 1689 N N . ALA A 1 199 ? -13.797 -12.975 17.672 1.000 26.641 199 ALA AAA N 1
ATOM 1690 C CA . ALA A 1 199 ? -14.503 -12.451 16.497 1.000 25.071 199 ALA AAA CA 1
ATOM 1691 C C . ALA A 1 199 ? -15.990 -12.362 16.794 1.000 23.350 199 ALA AAA C 1
ATOM 1692 O O . ALA A 1 199 ? -16.536 -13.141 17.560 1.000 23.641 199 ALA AAA O 1
ATOM 1694 N N . ASP A 1 200 ? -16.626 -11.364 16.192 1.000 21.553 200 ASP AAA N 1
ATOM 1695 C CA . ASP A 1 200 ? -18.089 -11.293 16.091 1.000 21.243 200 ASP AAA CA 1
ATOM 1696 C C . ASP A 1 200 ? -18.501 -12.158 14.918 1.000 21.082 200 ASP AAA C 1
ATOM 1697 O O . ASP A 1 200 ? -18.028 -11.966 13.782 1.000 23.137 200 ASP AAA O 1
ATOM 1702 N N . ARG A 1 201 ? -19.410 -13.075 15.140 1.000 22.487 201 ARG AAA N 1
ATOM 1703 C CA . ARG A 1 201 ? -19.832 -14.011 14.135 1.000 22.613 201 ARG AAA CA 1
ATOM 1704 C C . ARG A 1 201 ? -21.343 -14.084 14.190 1.000 20.927 201 ARG AAA C 1
ATOM 1705 O O . ARG A 1 201 ? -21.878 -14.361 15.297 1.000 21.895 201 ARG AAA O 1
ATOM 1713 N N . PHE A 1 202 ? -22.007 -13.859 13.062 1.000 19.285 202 PHE AAA N 1
ATOM 1714 C CA . PHE A 1 202 ? -23.472 -13.978 13.002 1.000 19.482 202 PHE AAA CA 1
ATOM 1715 C C . PHE A 1 202 ? -23.873 -14.873 11.847 1.000 23.880 202 PHE AAA C 1
ATOM 1716 O O . PHE A 1 202 ? -23.400 -14.666 10.720 1.000 23.791 202 PHE AAA O 1
ATOM 1724 N N . LEU A 1 203 ? -24.818 -15.766 12.110 1.000 21.348 203 LEU AAA N 1
ATOM 1725 C CA . LEU A 1 203 ? -25.393 -16.644 11.079 1.000 21.037 203 LEU AAA CA 1
ATOM 1726 C C . LEU A 1 203 ? -26.818 -16.212 10.815 1.000 22.289 203 LEU AAA C 1
ATOM 1727 O O . LEU A 1 203 ? -27.578 -16.184 11.767 1.000 23.302 203 LEU AAA O 1
ATOM 1732 N N . TYR A 1 204 ? -27.091 -15.870 9.561 1.000 21.702 204 TYR AAA N 1
ATOM 1733 C CA . TYR A 1 204 ? -28.472 -15.677 9.055 1.000 23.197 204 TYR AAA CA 1
ATOM 1734 C C . TYR A 1 204 ? -28.894 -16.989 8.400 1.000 26.173 204 TYR AAA C 1
ATOM 1735 O O . TYR A 1 204 ? -28.227 -17.412 7.406 1.000 23.536 204 TYR AAA O 1
ATOM 1744 N N . GLN A 1 205 ? -29.967 -17.607 8.892 1.000 23.713 205 GLN AAA N 1
ATOM 1745 C CA A GLN A 1 205 ? -30.482 -18.890 8.347 0.500 27.328 205 GLN AAA CA 1
ATOM 1746 C CA B GLN A 1 205 ? -30.506 -18.901 8.387 0.500 27.973 205 GLN AAA CA 1
ATOM 1747 C C . GLN A 1 205 ? -31.877 -18.623 7.781 1.000 31.093 205 GLN AAA C 1
ATOM 1748 O O . GLN A 1 205 ? -32.722 -18.027 8.484 1.000 26.347 205 GLN AAA O 1
ATOM 1759 N N . ARG A 1 206 ? -32.074 -18.992 6.523 1.000 26.813 206 ARG AAA N 1
ATOM 1760 C CA . ARG A 1 206 ? -33.379 -18.743 5.886 1.000 28.636 206 ARG AAA CA 1
ATOM 1761 C C . ARG A 1 206 ? -34.344 -19.768 6.461 1.000 31.079 206 ARG AAA C 1
ATOM 1762 O O . ARG A 1 206 ? -34.006 -20.971 6.490 1.000 34.435 206 ARG AAA O 1
ATOM 1770 N N . GLU A 1 207 ? -35.501 -19.318 6.924 1.000 38.349 207 GLU AAA N 1
ATOM 1771 C CA . GLU A 1 207 ? -36.477 -20.203 7.610 1.000 42.884 207 GLU AAA CA 1
ATOM 1772 C C . GLU A 1 207 ? -37.852 -19.545 7.506 1.000 45.609 207 GLU AAA C 1
ATOM 1773 O O . GLU A 1 207 ? -37.928 -18.348 7.859 1.000 44.489 207 GLU AAA O 1
ATOM 1779 N N . ASN A 1 208 ? -38.864 -20.269 7.014 1.000 48.655 208 ASN AAA N 1
ATOM 1780 C CA . ASN A 1 208 ? -40.272 -19.793 6.953 1.000 49.018 208 ASN AAA CA 1
ATOM 1781 C C . ASN A 1 208 ? -40.321 -18.386 6.341 1.000 46.468 208 ASN AAA C 1
ATOM 1782 O O . ASN A 1 208 ? -40.882 -17.482 6.984 1.000 49.876 208 ASN AAA O 1
ATOM 1787 N N . ASP A 1 209 ? -39.688 -18.184 5.183 1.000 43.636 209 ASP AAA N 1
ATOM 1788 C CA . ASP A 1 209 ? -39.744 -16.931 4.387 1.000 46.644 209 ASP AAA CA 1
ATOM 1789 C C . ASP A 1 209 ? -39.200 -15.760 5.213 1.000 43.667 209 ASP AAA C 1
ATOM 1790 O O . ASP A 1 209 ? -39.642 -14.625 5.024 1.000 43.882 209 ASP AAA O 1
ATOM 1795 N N . ALA A 1 210 ? -38.229 -16.018 6.082 1.000 41.098 210 ALA AAA N 1
ATOM 1796 C CA . ALA A 1 210 ? -37.630 -14.992 6.957 1.000 37.049 210 ALA AAA CA 1
ATOM 1797 C C . ALA A 1 210 ? -36.204 -15.422 7.275 1.000 32.195 210 ALA AAA C 1
ATOM 1798 O O . ALA A 1 210 ? -35.825 -16.541 6.899 1.000 32.877 210 ALA AAA O 1
ATOM 1800 N N . TRP A 1 211 ? -35.486 -14.586 8.013 1.000 30.436 211 TRP AAA N 1
ATOM 1801 C CA . TRP A 1 211 ? -34.096 -14.870 8.424 1.000 27.563 211 TRP AAA CA 1
ATOM 1802 C C . TRP A 1 211 ? -34.028 -15.022 9.930 1.000 28.270 211 TRP AAA C 1
ATOM 1803 O O . TRP A 1 211 ? -34.481 -14.100 10.608 1.000 35.273 211 TRP AAA O 1
ATOM 1814 N N . LYS A 1 212 ? -33.527 -16.137 10.421 1.000 26.872 212 LYS AAA N 1
ATOM 1815 C CA . LYS A 1 212 ? -33.238 -16.350 11.856 1.000 28.089 212 LYS AAA CA 1
ATOM 1816 C C . LYS A 1 212 ? -31.770 -16.004 12.068 1.000 29.460 212 LYS AAA C 1
ATOM 1817 O O . LYS A 1 212 ? -30.913 -16.632 11.370 1.000 29.172 212 LYS AAA O 1
ATOM 1823 N N . ILE A 1 213 ? -31.471 -15.069 12.959 1.000 24.935 213 ILE AAA N 1
ATOM 1824 C CA . ILE A 1 213 ? -30.081 -14.623 13.224 1.000 23.803 213 ILE AAA CA 1
ATOM 1825 C C . ILE A 1 213 ? -29.643 -15.199 14.548 1.000 24.741 213 ILE AAA C 1
ATOM 1826 O O . ILE A 1 213 ? -30.312 -14.926 15.532 1.000 22.627 213 ILE AAA O 1
ATOM 1831 N N . ASP A 1 214 ? -28.461 -15.819 14.594 1.000 23.163 214 ASP AAA N 1
ATOM 1832 C CA . ASP A 1 214 ? -27.826 -16.200 15.856 1.000 22.710 214 ASP AAA CA 1
ATOM 1833 C C . ASP A 1 214 ? -26.374 -15.749 15.823 1.000 22.727 214 ASP AAA C 1
ATOM 1834 O O . ASP A 1 214 ? -25.707 -15.861 14.761 1.000 22.538 214 ASP AAA O 1
ATOM 1839 N N . ARG A 1 215 ? -25.888 -15.299 16.950 1.000 20.700 215 ARG AAA N 1
ATOM 1840 C CA . ARG A 1 215 ? -24.456 -15.140 17.187 1.000 19.551 215 ARG AAA CA 1
ATOM 1841 C C . ARG A 1 215 ? -23.860 -16.525 17.394 1.000 22.259 215 ARG AAA C 1
ATOM 1842 O O . ARG A 1 215 ? -24.472 -17.365 18.035 1.000 21.930 215 ARG AAA O 1
ATOM 1850 N N . LEU A 1 216 ? -22.684 -16.727 16.799 1.000 21.359 216 LEU AAA N 1
ATOM 1851 C CA . LEU A 1 216 ? -21.890 -17.972 16.990 1.000 22.573 216 LEU AAA CA 1
ATOM 1852 C C . LEU A 1 216 ? -20.629 -17.660 17.766 1.000 22.674 216 LEU AAA C 1
ATOM 1853 O O . LEU A 1 216 ? -19.996 -16.607 17.572 1.000 23.648 216 LEU AAA O 1
ATOM 1858 N N . ALA A 1 217 ? -20.216 -18.624 18.593 1.000 22.508 217 ALA AAA N 1
ATOM 1859 C CA . ALA A 1 217 ? -18.970 -18.451 19.340 1.000 23.291 217 ALA AAA CA 1
ATOM 1860 C C . ALA A 1 217 ? -17.818 -18.561 18.369 1.000 25.220 217 ALA AAA C 1
ATOM 1861 O O . ALA A 1 217 ? -17.877 -19.384 17.459 1.000 25.767 217 ALA AAA O 1
ATOM 1863 N N . PRO A 1 218 ? -16.785 -17.696 18.467 1.000 24.178 218 PRO AAA N 1
ATOM 1864 C CA . PRO A 1 218 ? -15.701 -17.721 17.491 1.000 26.694 218 PRO AAA CA 1
ATOM 1865 C C . PRO A 1 218 ? -14.635 -18.805 17.669 0.900 34.244 218 PRO AAA C 1
ATOM 1866 O O . PRO A 1 218 ? -13.816 -19.093 16.708 0.900 34.187 218 PRO AAA O 1
#

Radius of gyration: 19.63 Å; Cα contacts (8 Å, |Δi|>4): 397; chains: 1; bounding box: 42×47×61 Å

Solvent-accessible surface area: 12868 Å² total; per-residue (Å²): 186,152,122,44,35,78,32,74,140,79,34,42,156,31,63,19,133,131,184,98,23,24,88,64,0,14,53,7,0,102,113,6,20,54,39,0,56,95,0,136,15,91,92,28,41,10,0,30,0,26,0,41,28,131,154,54,92,78,76,131,45,111,17,86,10,67,91,56,44,126,143,0,0,4,0,35,4,5,36,62,0,132,13,0,128,12,8,118,92,28,51,140,7,26,0,54,0,45,6,128,78,1,84,13,62,0,54,0,45,1,81,9,95,126,12,57,91,139,63,7,78,169,48,2,78,86,47,92,95,75,48,11,1,29,10,60,21,45,160,63,61,40,241,79,117,54,167,33,86,42,86,71,83,62,120,97,8,84,138,156,20,108,172,39,133,0,61,44,1,105,69,54,2,0,2,35,0,37,13,57,46,0,23,0,73,10,16,18,134,144,229,109,8,20,59,0,32,0,56,96,85,146,136,50,53,105,29,55,107,49,87,103

Secondary structure (P-SEA, 3-state):
caaaaaaaaaaaccccccccccccaaaaaaaaaaaaaaaccccccbbbbbbbccccbbbbbbbbbccccccbbbbbbccccaaaaaaaacccbbbbcccccccbbbbbbbbbbbbcaaaaaaaaaaccaaaaaaaaccccccccccaaaaaaaaaaaaaaaccccbbbbccccbbbbcccbbbbbbbbcccccbbbbbbbcccbbbbbbbcc

Foldseek 3Di:
DVQLVVLLVVLLPDDDDPVPDDQDNVVVVVVVLVSCVSSPPPQSQWKKKWFAAPVRDIDIDIFGFDDQDQFFTKTKDFCLAPRNNRLVVPQWMKIWRPVCSSQKIKIFTFGKDWDDPVVQVVVLQVDDQLVLLLSPQDSYHDDDPDPVSRVVSSVVSCVVCVPHRRDHDPRMTMIGGHGQKMKMWRQDPPRWIWIWIWGCDPNGTDIDTDTD

B-factor: mean 35.92, std 16.3, range [15.45, 109.38]

Nearest PDB structures (foldseek):
  6ylz-assembly1_AAA-2  TM=1.005E+00  e=1.607E-47  Escherichia coli K-12
  1dnl-assembly1_A  TM=9.988E-01  e=1.745E-40  Escherichia coli K-12
  1jnw-assembly1_A-2  TM=9.374E-01  e=3.367E-40  Escherichia coli
  8qyw-assembly1_A-2  TM=9.566E-01  e=4.075E-23  Homo sapiens
  1nrg-assembly1_A-2  TM=9.495E-01  e=8.350E-23  Homo sapiens